Protein AF-A0AAD5UM72-F1 (afdb_monomer_lite)

Foldseek 3Di:
DDPCPVVPPPPVVPDDDDPCVVVVVVVVVVVVVVVVVQLLLLLVVLVVLLVVLVVVLVVLVVLLVVLVVCLVVLVVLLVVLVVVLVVLVVVQDDPDPDDDDPDDPVVVVVVVVVVPPPDDDDDDDDDDDDDDDDDDDDDDDDDDDDDDDDDDDDDDDDPDDPDDPGDVVSVVVSVVSVVSSVVSVVSNVVSVVSSVVSVVLSPDCCDVSSSNSVQAQPKAWDDDPPWIWIDRPQAFIDTHPWTQFGWDDDDPVQQKTKGFQTCDDDVDHHHIEIEHEDEGSDWHFPDWDCPDVRYIYTYTYHSNRRDDDPVSVVVVVVD

Structure (mmCIF, N/CA/C/O backbone):
data_AF-A0AAD5UM72-F1
#
_entry.id   AF-A0AAD5UM72-F1
#
loop_
_atom_site.group_PDB
_atom_site.id
_atom_site.type_symbol
_atom_site.label_atom_id
_atom_site.label_alt_id
_atom_site.label_comp_id
_atom_site.label_asym_id
_atom_site.label_entity_id
_atom_site.label_seq_id
_atom_site.pdbx_PDB_ins_code
_atom_site.Cartn_x
_atom_site.Cartn_y
_atom_site.Cartn_z
_atom_site.occupancy
_atom_site.B_iso_or_equiv
_atom_site.auth_seq_id
_atom_site.auth_comp_id
_atom_site.auth_asym_id
_atom_site.auth_atom_id
_atom_site.pdbx_PDB_model_num
ATOM 1 N N . MET A 1 1 ? 32.390 3.538 -28.827 1.00 48.66 1 MET A N 1
ATOM 2 C CA . MET A 1 1 ? 31.982 3.568 -30.245 1.00 48.66 1 MET A CA 1
ATOM 3 C C . MET A 1 1 ? 31.216 4.864 -30.414 1.00 48.66 1 MET A C 1
ATOM 5 O O . MET A 1 1 ? 30.220 5.029 -29.727 1.00 48.66 1 MET A O 1
ATOM 9 N N . GLU A 1 2 ? 31.756 5.816 -31.169 1.00 57.66 2 GLU A N 1
ATOM 10 C CA . GLU A 1 2 ? 31.088 7.092 -31.470 1.00 57.66 2 GLU A CA 1
ATOM 11 C C . GLU A 1 2 ? 29.976 6.852 -32.501 1.00 57.66 2 GLU A C 1
ATOM 13 O O . GLU A 1 2 ? 30.203 6.177 -33.505 1.00 57.66 2 GLU A O 1
ATOM 18 N N . ASN A 1 3 ? 28.770 7.362 -32.234 1.00 67.12 3 ASN A N 1
ATOM 19 C CA . ASN A 1 3 ? 27.621 7.281 -33.139 1.00 67.12 3 ASN A CA 1
ATOM 20 C C . ASN A 1 3 ? 27.752 8.356 -34.225 1.00 67.12 3 ASN A C 1
ATOM 22 O O . ASN A 1 3 ? 27.175 9.431 -34.094 1.00 67.12 3 ASN A O 1
ATOM 26 N N . CYS A 1 4 ? 28.471 8.082 -35.311 1.00 70.25 4 CYS A N 1
ATOM 27 C CA . CYS A 1 4 ? 28.698 9.065 -36.379 1.00 70.25 4 CYS A CA 1
ATOM 28 C C . CYS A 1 4 ? 27.529 9.209 -37.384 1.00 70.25 4 CYS A C 1
ATOM 30 O O . CYS A 1 4 ? 27.721 9.491 -38.563 1.00 70.25 4 CYS A O 1
ATOM 32 N N . CYS A 1 5 ? 26.289 9.076 -36.895 1.00 73.44 5 CYS A N 1
ATOM 33 C CA . CYS A 1 5 ? 25.060 9.309 -37.665 1.00 73.44 5 CYS A CA 1
ATOM 34 C C . CYS A 1 5 ? 24.520 10.746 -37.572 1.00 73.44 5 CYS A C 1
ATOM 36 O O . CYS A 1 5 ? 23.503 11.045 -38.193 1.00 73.44 5 CYS A O 1
ATOM 38 N N . ASP A 1 6 ? 25.172 11.636 -36.817 1.00 76.69 6 ASP A N 1
ATOM 39 C CA . ASP A 1 6 ? 24.830 13.065 -36.766 1.00 76.69 6 ASP A CA 1
ATOM 40 C C . ASP A 1 6 ? 25.579 13.905 -37.828 1.00 76.69 6 ASP A C 1
ATOM 42 O O . ASP A 1 6 ? 25.274 15.081 -38.017 1.00 76.69 6 ASP A O 1
ATOM 46 N N . GLY A 1 7 ? 26.532 13.293 -38.549 1.00 67.44 7 GLY A N 1
ATOM 47 C CA . GLY A 1 7 ? 27.292 13.901 -39.644 1.00 67.44 7 GLY A CA 1
ATOM 48 C C . GLY A 1 7 ? 28.336 14.946 -39.224 1.00 67.44 7 GLY A C 1
ATOM 49 O O . GLY A 1 7 ? 28.932 15.575 -40.102 1.00 67.44 7 GLY A O 1
ATOM 50 N N . SER A 1 8 ? 28.580 15.133 -37.923 1.00 67.62 8 SER A N 1
ATOM 51 C CA . SER A 1 8 ? 29.466 16.183 -37.396 1.00 67.62 8 SER A CA 1
ATOM 52 C C . SER A 1 8 ? 30.958 15.923 -37.677 1.00 67.62 8 SER A C 1
ATOM 54 O O . SER A 1 8 ? 31.728 16.870 -37.852 1.00 67.62 8 SER A O 1
ATOM 56 N N . ASP A 1 9 ? 31.364 14.655 -37.808 1.00 63.78 9 ASP A N 1
ATOM 57 C CA . ASP A 1 9 ? 32.781 14.247 -37.881 1.00 63.78 9 ASP A CA 1
ATOM 58 C C . ASP A 1 9 ? 33.325 14.049 -39.312 1.00 63.78 9 ASP A C 1
ATOM 60 O O . ASP A 1 9 ? 34.536 13.929 -39.534 1.00 63.78 9 ASP A O 1
ATOM 64 N N . GLU A 1 10 ? 32.446 14.075 -40.317 1.00 66.31 10 GLU A N 1
ATOM 65 C CA . GLU A 1 10 ? 32.778 13.761 -41.715 1.00 66.31 10 GLU A CA 1
ATOM 66 C C . GLU A 1 10 ? 33.496 14.913 -42.442 1.00 66.31 10 GLU A C 1
ATOM 68 O O . GLU A 1 10 ? 34.238 14.703 -43.408 1.00 66.31 10 GLU A O 1
ATOM 73 N N . TYR A 1 11 ? 33.325 16.153 -41.966 1.00 62.34 11 TYR A N 1
ATOM 74 C CA . TYR A 1 11 ? 33.832 17.347 -42.655 1.00 62.34 11 TYR A CA 1
ATOM 75 C C . TYR A 1 11 ? 35.363 17.454 -42.639 1.00 62.34 11 TYR A C 1
ATOM 77 O O . TYR A 1 11 ? 35.961 18.032 -43.549 1.00 62.34 11 TYR A O 1
ATOM 85 N N . LEU A 1 12 ? 36.009 16.884 -41.618 1.00 64.94 12 LEU A N 1
ATOM 86 C CA . LEU A 1 12 ? 37.457 16.980 -41.429 1.00 64.94 12 LEU A CA 1
ATOM 87 C C . LEU A 1 12 ? 38.217 15.741 -41.933 1.00 64.94 12 LEU A C 1
ATOM 89 O O . LEU A 1 12 ? 39.446 15.770 -41.967 1.00 64.94 12 LEU A O 1
ATOM 93 N N . LYS A 1 13 ? 37.519 14.672 -42.358 1.00 62.19 13 LYS A N 1
ATOM 94 C CA . LYS A 1 13 ? 38.108 13.379 -42.784 1.00 62.19 13 LYS A CA 1
ATOM 95 C C . LYS A 1 13 ? 39.124 12.798 -41.783 1.00 62.19 13 LYS A C 1
ATOM 97 O O . LYS A 1 13 ? 40.030 12.061 -42.176 1.00 62.19 13 LYS A O 1
ATOM 102 N N . LEU A 1 14 ? 39.003 13.157 -40.504 1.00 62.41 14 LEU A N 1
ATOM 103 C CA . LEU A 1 14 ? 39.948 12.772 -39.452 1.00 62.41 14 LEU A CA 1
ATOM 104 C C . LEU A 1 14 ? 39.697 11.344 -38.943 1.00 62.41 14 LEU A C 1
ATOM 106 O O . LEU A 1 14 ? 40.633 10.700 -38.471 1.00 62.41 14 LEU A O 1
ATOM 110 N N . THR A 1 15 ? 38.479 10.824 -39.121 1.00 65.50 15 THR A N 1
ATOM 111 C CA . THR A 1 15 ? 38.049 9.500 -38.654 1.00 65.50 15 THR A CA 1
ATOM 112 C C . THR A 1 15 ? 37.319 8.757 -39.777 1.00 65.50 15 THR A C 1
ATOM 114 O O . THR A 1 15 ? 36.629 9.369 -40.587 1.00 65.50 15 THR A O 1
ATOM 117 N N . LYS A 1 16 ? 37.486 7.428 -39.866 1.00 70.69 16 LYS A N 1
ATOM 118 C CA . LYS A 1 16 ? 36.672 6.576 -40.751 1.00 70.69 16 LYS A CA 1
ATOM 119 C C . LYS A 1 16 ? 35.412 6.154 -39.997 1.00 70.69 16 LYS A C 1
ATOM 121 O O . LYS A 1 16 ? 35.512 5.278 -39.139 1.00 70.69 16 LYS A O 1
ATOM 126 N N . CYS A 1 17 ? 34.265 6.743 -40.320 1.00 71.62 17 CYS A N 1
ATOM 127 C CA . CYS A 1 17 ? 32.992 6.288 -39.775 1.00 71.62 17 CYS A CA 1
ATOM 128 C C . CYS A 1 17 ? 32.458 5.070 -40.552 1.00 71.62 17 CYS A C 1
ATOM 130 O O . CYS A 1 17 ? 32.383 5.117 -41.784 1.00 71.62 17 CYS A O 1
ATOM 132 N N . PRO A 1 18 ? 32.093 3.965 -39.880 1.00 76.38 18 PRO A N 1
ATOM 133 C CA . PRO A 1 18 ? 31.321 2.898 -40.506 1.00 76.38 18 PRO A CA 1
ATOM 134 C C . PRO A 1 18 ? 29.853 3.321 -40.704 1.00 76.38 18 PRO A C 1
ATOM 136 O O . PRO A 1 18 ? 29.179 3.705 -39.749 1.00 76.38 18 PRO A O 1
ATOM 139 N N . ASP A 1 19 ? 29.340 3.189 -41.931 1.00 79.44 19 ASP A N 1
ATOM 140 C CA . ASP A 1 19 ? 27.931 3.447 -42.264 1.00 79.44 19 ASP A CA 1
ATOM 141 C C . ASP A 1 19 ? 27.024 2.356 -41.672 1.00 79.44 19 ASP A C 1
ATOM 143 O O . ASP A 1 19 ? 26.813 1.297 -42.259 1.00 79.44 19 ASP A O 1
ATOM 147 N N . THR A 1 20 ? 26.540 2.607 -40.456 1.00 83.94 20 THR A N 1
ATOM 148 C CA . THR A 1 20 ? 25.637 1.726 -39.690 1.00 83.94 20 THR A CA 1
ATOM 149 C C . THR A 1 20 ? 24.291 2.398 -39.403 1.00 83.94 20 THR A C 1
ATOM 151 O O . THR A 1 20 ? 23.453 1.862 -38.677 1.00 83.94 20 THR A O 1
ATOM 154 N N . CYS A 1 21 ? 24.041 3.572 -39.992 1.00 86.00 21 CYS A N 1
ATOM 155 C CA . CYS A 1 21 ? 22.902 4.417 -39.636 1.00 86.00 21 CYS A CA 1
ATOM 156 C C . CYS A 1 21 ? 21.553 3.794 -39.998 1.00 86.00 21 CYS A C 1
ATOM 158 O O . CYS A 1 21 ? 20.587 3.959 -39.254 1.00 86.00 21 CYS A O 1
ATOM 160 N N . GLY A 1 22 ? 21.485 3.031 -41.094 1.00 86.94 22 GLY A N 1
ATOM 161 C CA . GLY A 1 22 ? 20.280 2.283 -41.458 1.00 86.94 22 GLY A CA 1
ATOM 162 C C . GLY A 1 22 ? 19.899 1.227 -40.413 1.00 86.94 22 GLY A C 1
ATOM 163 O O . GLY A 1 22 ? 18.736 1.143 -40.025 1.00 86.94 22 GLY A O 1
ATOM 164 N N . GLU A 1 23 ? 20.875 0.463 -39.917 1.00 89.12 23 GLU A N 1
ATOM 165 C CA . GLU A 1 23 ? 20.663 -0.583 -38.906 1.00 89.12 23 GLU A CA 1
ATOM 166 C C . GLU A 1 23 ? 20.310 0.019 -37.540 1.00 89.12 23 GLU A C 1
ATOM 168 O O . GLU A 1 23 ? 19.343 -0.404 -36.907 1.00 89.12 23 GLU A O 1
ATOM 173 N N . LEU A 1 24 ? 21.034 1.063 -37.117 1.00 88.31 24 LEU A N 1
ATOM 174 C CA . LEU A 1 24 ? 20.746 1.790 -35.876 1.00 88.31 24 LEU A CA 1
ATOM 175 C C . LEU A 1 24 ? 19.347 2.415 -35.895 1.00 88.31 24 LEU A C 1
ATOM 177 O O . LEU A 1 24 ? 18.627 2.351 -34.898 1.00 88.31 24 LEU A O 1
ATOM 181 N N . HIS A 1 25 ? 18.929 2.979 -37.031 1.00 90.25 25 HIS A N 1
ATOM 182 C CA . HIS A 1 25 ? 17.584 3.525 -37.179 1.00 90.25 25 HIS A CA 1
ATOM 183 C C . HIS A 1 25 ? 16.509 2.433 -37.101 1.00 90.25 25 HIS A C 1
ATOM 185 O O . HIS A 1 25 ? 15.504 2.617 -36.417 1.00 90.25 25 HIS A O 1
ATOM 191 N N . GLN A 1 26 ? 16.722 1.281 -37.744 1.00 94.19 26 GLN A N 1
ATOM 192 C CA . GLN A 1 26 ? 15.792 0.151 -37.649 1.00 94.19 26 GLN A CA 1
ATOM 193 C C . GLN A 1 26 ? 15.659 -0.362 -36.211 1.00 94.19 26 GLN A C 1
ATOM 195 O O . GLN A 1 26 ? 14.538 -0.571 -35.750 1.00 94.19 26 GLN A O 1
ATOM 200 N N . ALA A 1 27 ? 16.772 -0.503 -35.485 1.00 93.12 27 ALA A N 1
ATOM 201 C CA . ALA A 1 27 ? 16.759 -0.893 -34.076 1.00 93.12 27 ALA A CA 1
ATOM 202 C C . ALA A 1 27 ? 16.024 0.137 -33.201 1.00 93.12 27 ALA A C 1
ATOM 204 O O . ALA A 1 27 ? 15.212 -0.238 -32.357 1.00 93.12 27 ALA A O 1
ATOM 205 N N . TYR A 1 28 ? 16.242 1.435 -33.444 1.00 92.19 28 TYR A N 1
ATOM 206 C CA . TYR A 1 28 ? 15.512 2.506 -32.764 1.00 92.19 28 TYR A CA 1
ATOM 207 C C . TYR A 1 28 ? 14.000 2.412 -33.006 1.00 92.19 28 TYR A C 1
ATOM 209 O O . TYR A 1 28 ? 13.231 2.454 -32.050 1.00 92.19 28 TYR A O 1
ATOM 217 N N . LEU A 1 29 ? 13.561 2.231 -34.258 1.00 95.81 29 LEU A N 1
ATOM 218 C CA . LEU A 1 29 ? 12.138 2.088 -34.586 1.00 95.81 29 LEU A CA 1
ATOM 219 C C . LEU A 1 29 ? 11.504 0.862 -33.916 1.00 95.81 29 LEU A C 1
ATOM 221 O O . LEU A 1 29 ? 10.380 0.952 -33.427 1.00 95.81 29 LEU A O 1
ATOM 225 N N . GLN A 1 30 ? 12.214 -0.269 -33.881 1.00 95.75 30 GLN A N 1
ATOM 226 C CA . GLN A 1 30 ? 11.743 -1.482 -33.207 1.00 95.75 30 GLN A CA 1
ATOM 227 C C . GLN A 1 30 ? 11.581 -1.265 -31.700 1.00 95.75 30 GLN A C 1
ATOM 229 O O . GLN A 1 30 ? 10.558 -1.651 -31.137 1.00 95.75 30 GLN A O 1
ATOM 234 N N . GLU A 1 31 ? 12.546 -0.607 -31.057 1.00 94.25 31 GLU A N 1
ATOM 235 C CA . GLU A 1 31 ? 12.454 -0.301 -29.629 1.00 94.25 31 GLU A CA 1
ATOM 236 C C . GLU A 1 31 ? 11.332 0.705 -29.336 1.00 94.25 31 GLU A C 1
ATOM 238 O O . GLU A 1 31 ? 10.562 0.500 -28.402 1.00 94.25 31 GLU A O 1
ATOM 243 N N . GLN A 1 32 ? 11.151 1.740 -30.165 1.00 94.94 32 GLN A N 1
ATOM 244 C CA . GLN A 1 32 ? 10.025 2.673 -30.021 1.00 94.94 32 GLN A CA 1
ATOM 245 C C . GLN A 1 32 ? 8.670 1.963 -30.151 1.00 94.94 32 GLN A C 1
ATOM 247 O O . GLN A 1 32 ? 7.773 2.200 -29.344 1.00 94.94 32 GLN A O 1
ATOM 252 N N . ALA A 1 33 ? 8.526 1.059 -31.126 1.00 95.69 33 ALA A N 1
ATOM 253 C CA . ALA A 1 33 ? 7.302 0.279 -31.298 1.00 95.69 33 ALA A CA 1
ATOM 254 C C . ALA A 1 33 ? 7.016 -0.612 -30.078 1.00 95.69 33 ALA A C 1
ATOM 256 O O . ALA A 1 33 ? 5.880 -0.674 -29.610 1.00 95.69 33 ALA A O 1
ATOM 257 N N . ARG A 1 34 ? 8.053 -1.250 -29.524 1.00 94.94 34 ARG A N 1
ATOM 258 C CA . ARG A 1 34 ? 7.952 -2.076 -28.317 1.00 94.94 34 ARG A CA 1
ATOM 259 C C . ARG A 1 34 ? 7.544 -1.260 -27.088 1.00 94.94 34 ARG A C 1
ATOM 261 O O . ARG A 1 34 ? 6.689 -1.698 -26.322 1.00 94.94 34 ARG A O 1
ATOM 268 N N . LEU A 1 35 ? 8.150 -0.091 -26.882 1.00 94.38 35 LEU A N 1
ATOM 269 C CA . LEU A 1 35 ? 7.815 0.789 -25.759 1.00 94.38 35 LEU A CA 1
ATOM 270 C C . LEU A 1 35 ? 6.372 1.298 -25.858 1.00 94.38 35 LEU A C 1
ATOM 272 O O . LEU A 1 35 ? 5.665 1.320 -24.852 1.00 94.38 35 LEU A O 1
ATOM 276 N N . GLU A 1 36 ? 5.910 1.637 -27.063 1.00 94.56 36 GLU A N 1
ATOM 277 C CA . GLU A 1 36 ? 4.520 2.040 -27.289 1.00 94.56 36 GLU A CA 1
ATOM 278 C C . GLU A 1 36 ? 3.537 0.889 -27.031 1.00 94.56 36 GLU A C 1
ATOM 280 O O . GLU A 1 36 ? 2.476 1.100 -26.446 1.00 94.56 36 GLU A O 1
ATOM 285 N N . GLU A 1 37 ? 3.888 -0.347 -27.393 1.00 95.06 37 GLU A N 1
ATOM 286 C CA . GLU A 1 37 ? 3.076 -1.525 -27.072 1.00 95.06 37 GLU A CA 1
ATOM 287 C C . GLU A 1 37 ? 2.966 -1.748 -25.554 1.00 95.06 37 GLU A C 1
ATOM 289 O O . GLU A 1 37 ? 1.864 -1.934 -25.030 1.00 95.06 37 GLU A O 1
ATOM 294 N N . ILE A 1 38 ? 4.085 -1.648 -24.824 1.00 96.19 38 ILE A N 1
ATOM 295 C CA . ILE A 1 38 ? 4.098 -1.716 -23.353 1.00 96.19 38 ILE A CA 1
ATOM 296 C C . ILE A 1 38 ? 3.224 -0.610 -22.760 1.00 96.19 38 ILE A C 1
ATOM 298 O O . ILE A 1 38 ? 2.437 -0.878 -21.849 1.00 96.19 38 ILE A O 1
ATOM 302 N N . ARG A 1 39 ? 3.319 0.616 -23.289 1.00 96.19 39 ARG A N 1
ATOM 303 C CA . ARG A 1 39 ? 2.503 1.751 -22.852 1.00 96.19 39 ARG A CA 1
ATOM 304 C C . ARG A 1 39 ? 1.015 1.489 -23.068 1.00 96.19 39 ARG A C 1
ATOM 306 O O . ARG A 1 39 ? 0.248 1.699 -22.133 1.00 96.19 39 ARG A O 1
ATOM 313 N N . LYS A 1 40 ? 0.606 0.995 -24.242 1.00 95.75 40 LYS A N 1
ATOM 314 C CA . LYS A 1 40 ? -0.795 0.656 -24.556 1.00 95.75 40 LYS A CA 1
ATOM 315 C C . LYS A 1 40 ? -1.364 -0.384 -23.599 1.00 95.75 40 LYS A C 1
ATOM 317 O O . LYS A 1 40 ? -2.387 -0.154 -22.956 1.00 95.75 40 LYS A O 1
ATOM 322 N N . LEU A 1 41 ? -0.673 -1.513 -23.457 1.00 96.25 41 LEU A N 1
ATOM 323 C CA . LEU A 1 41 ? -1.097 -2.599 -22.570 1.00 96.25 41 LEU A CA 1
ATOM 324 C C . LEU A 1 41 ? -1.096 -2.160 -21.097 1.00 96.25 41 LEU A C 1
ATOM 326 O O . LEU A 1 41 ? -2.000 -2.497 -20.330 1.00 96.25 41 LEU A O 1
ATOM 330 N N . GLY A 1 42 ? -0.101 -1.368 -20.700 1.00 97.19 42 GLY A N 1
ATOM 331 C CA . GLY A 1 42 ? -0.026 -0.767 -19.375 1.00 97.19 42 GLY A CA 1
ATOM 332 C C . GLY A 1 42 ? -1.159 0.228 -19.116 1.00 97.19 42 GLY A C 1
ATOM 333 O O . GLY A 1 42 ? -1.761 0.191 -18.048 1.00 97.19 42 GLY A O 1
ATOM 334 N N . ALA A 1 43 ? -1.530 1.058 -20.094 1.00 96.56 43 ALA A N 1
ATOM 335 C CA . ALA A 1 43 ? -2.649 1.995 -19.994 1.00 96.56 43 ALA A CA 1
ATOM 336 C C . ALA A 1 43 ? -3.992 1.271 -19.807 1.00 96.56 43 ALA A C 1
ATOM 338 O O . ALA A 1 43 ? -4.806 1.690 -18.982 1.00 96.56 43 ALA A O 1
ATOM 339 N N . GLN A 1 44 ? -4.202 0.142 -20.492 1.00 95.81 44 GLN A N 1
ATOM 340 C CA . GLN A 1 44 ? -5.385 -0.702 -20.287 1.00 95.81 44 GLN A CA 1
ATOM 341 C C . GLN A 1 44 ? -5.481 -1.202 -18.839 1.00 95.81 44 GLN A C 1
ATOM 343 O O . GLN A 1 44 ? -6.513 -1.027 -18.187 1.00 95.81 44 GLN A O 1
ATOM 348 N N . LYS A 1 45 ? -4.383 -1.737 -18.293 1.00 96.81 45 LYS A N 1
ATOM 349 C CA . LYS A 1 45 ? -4.325 -2.171 -16.888 1.00 96.81 45 LYS A CA 1
ATOM 350 C C . LYS A 1 45 ? -4.411 -1.001 -15.903 1.00 96.81 45 LYS A C 1
ATOM 352 O O . LYS A 1 45 ? -5.018 -1.134 -14.845 1.00 96.81 45 LYS A O 1
ATOM 357 N N . LYS A 1 46 ? -3.881 0.176 -16.244 1.00 96.75 46 LYS A N 1
ATOM 358 C CA . LYS A 1 46 ? -4.040 1.395 -15.437 1.00 96.75 46 LYS A CA 1
ATOM 359 C C . LYS A 1 46 ? -5.504 1.794 -15.298 1.00 96.75 46 LYS A C 1
ATOM 361 O O . LYS A 1 46 ? -5.942 2.136 -14.204 1.00 96.75 46 LYS A O 1
ATOM 366 N N . MET A 1 47 ? -6.276 1.724 -16.382 1.00 95.94 47 MET A N 1
ATOM 367 C CA . MET A 1 47 ? -7.715 1.992 -16.332 1.00 95.94 47 MET A CA 1
ATOM 368 C C . MET A 1 47 ? -8.455 1.008 -15.419 1.00 95.94 47 MET A C 1
ATOM 370 O O . MET A 1 47 ? -9.397 1.409 -14.736 1.00 95.94 47 MET A O 1
ATOM 374 N N . GLU A 1 48 ? -8.028 -0.256 -15.381 1.00 95.88 48 GLU A N 1
ATOM 375 C CA . GLU A 1 48 ? -8.549 -1.247 -14.436 1.00 95.88 48 GLU A CA 1
ATOM 376 C C . GLU A 1 48 ? -8.219 -0.869 -12.983 1.00 95.88 48 GLU A C 1
ATOM 378 O O . GLU A 1 48 ? -9.113 -0.854 -12.138 1.00 95.88 48 GLU A O 1
ATOM 383 N N . LEU A 1 49 ? -6.972 -0.473 -12.697 1.00 96.75 49 LEU A N 1
ATOM 384 C CA . LEU A 1 49 ? -6.567 0.010 -11.370 1.00 96.75 49 LEU A CA 1
ATOM 385 C C . LEU A 1 49 ? -7.408 1.213 -10.920 1.00 96.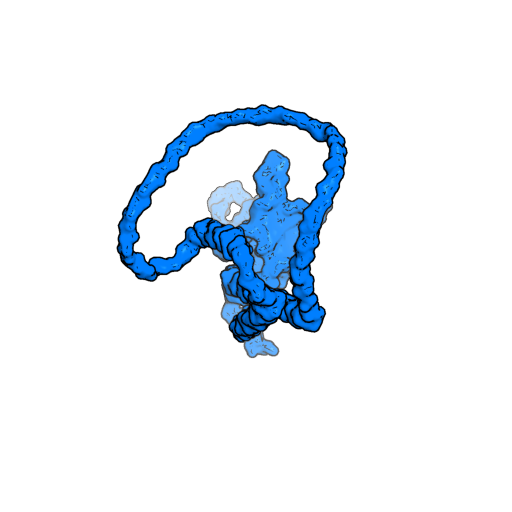75 49 LEU A C 1
ATOM 387 O O . LEU A 1 49 ? -7.919 1.219 -9.802 1.00 96.75 49 LEU A O 1
ATOM 391 N N . ILE A 1 50 ? -7.624 2.192 -11.805 1.00 97.06 50 ILE A N 1
ATOM 392 C CA . ILE A 1 50 ? -8.468 3.366 -11.530 1.00 97.06 50 ILE A CA 1
ATOM 393 C C . ILE A 1 50 ? -9.922 2.951 -11.255 1.00 97.06 50 ILE A C 1
ATOM 395 O O . ILE A 1 50 ? -10.566 3.492 -10.354 1.00 97.06 50 ILE A O 1
ATOM 399 N N . ALA A 1 51 ? -10.469 2.000 -12.017 1.00 97.00 51 ALA A N 1
ATOM 400 C CA . ALA A 1 51 ? -11.824 1.501 -11.791 1.00 97.00 51 ALA A CA 1
ATOM 401 C C . ALA A 1 51 ? -11.947 0.816 -10.418 1.00 97.00 51 ALA A C 1
ATOM 403 O O . ALA A 1 51 ? -12.837 1.159 -9.637 1.00 97.00 51 ALA A O 1
ATOM 404 N N . ASN A 1 52 ? -10.999 -0.063 -10.087 1.00 96.50 52 ASN A N 1
ATOM 405 C CA . ASN A 1 52 ? -10.947 -0.754 -8.800 1.00 96.50 52 ASN A CA 1
ATOM 406 C C . ASN A 1 52 ? -10.790 0.231 -7.630 1.00 96.50 52 ASN A C 1
ATOM 408 O O . ASN A 1 52 ? -11.453 0.084 -6.601 1.00 96.50 52 ASN A O 1
ATOM 412 N N . ALA A 1 53 ? -9.967 1.271 -7.793 1.00 96.81 53 ALA A N 1
ATOM 413 C CA . ALA A 1 53 ? -9.809 2.329 -6.802 1.00 96.81 53 ALA A CA 1
ATOM 414 C C . ALA A 1 53 ? -11.124 3.090 -6.561 1.00 96.81 53 ALA A C 1
ATOM 416 O O . ALA A 1 53 ? -11.543 3.264 -5.414 1.00 96.81 53 ALA A O 1
ATOM 417 N N . LYS A 1 54 ? -11.838 3.473 -7.628 1.00 96.94 54 LYS A N 1
ATOM 418 C CA . LYS A 1 54 ? -13.147 4.146 -7.529 1.00 96.94 54 LYS A CA 1
ATOM 419 C C . LYS A 1 54 ? -14.180 3.297 -6.791 1.00 96.94 54 LYS A C 1
ATOM 421 O O . LYS A 1 54 ? -14.899 3.816 -5.930 1.00 96.94 54 LYS A O 1
ATOM 426 N N . ASP A 1 55 ? -14.242 2.004 -7.095 1.00 97.06 55 ASP A N 1
ATOM 427 C CA . ASP A 1 55 ? -15.140 1.076 -6.409 1.00 97.06 55 ASP A CA 1
ATOM 428 C C . ASP A 1 55 ? -14.769 0.919 -4.932 1.00 97.06 55 ASP A C 1
ATOM 430 O O . ASP A 1 55 ? -15.652 0.972 -4.066 1.00 97.06 55 ASP A O 1
ATOM 434 N N . LYS A 1 56 ? -13.470 0.841 -4.617 1.00 96.44 56 LYS A N 1
ATOM 435 C CA . LYS A 1 56 ? -12.992 0.770 -3.234 1.00 96.44 56 LYS A CA 1
ATOM 436 C C . LYS A 1 56 ? -13.340 2.025 -2.435 1.00 96.44 56 LYS A C 1
ATOM 438 O O . LYS A 1 56 ? -13.874 1.926 -1.331 1.00 96.44 56 LYS A O 1
ATOM 443 N N . ILE A 1 57 ? -13.139 3.212 -3.003 1.00 96.62 57 ILE A N 1
ATOM 444 C CA . ILE A 1 57 ? -13.517 4.486 -2.370 1.00 96.62 57 ILE A CA 1
ATOM 445 C C . ILE A 1 57 ? -15.022 4.541 -2.114 1.00 96.62 57 ILE A C 1
ATOM 447 O O . ILE A 1 57 ? -15.469 5.004 -1.061 1.00 96.62 57 ILE A O 1
ATOM 451 N N . LYS A 1 58 ? -15.831 4.070 -3.065 1.00 97.56 58 LYS A N 1
ATOM 452 C CA . LYS A 1 58 ? -17.287 4.009 -2.909 1.00 97.56 58 LYS A CA 1
ATOM 453 C C . LYS A 1 58 ? -17.691 3.070 -1.771 1.00 97.56 58 LYS A C 1
ATOM 455 O O . LYS A 1 58 ? -18.587 3.422 -0.999 1.00 97.56 58 LYS A O 1
ATOM 460 N N . GLU A 1 59 ? -17.040 1.915 -1.650 1.00 97.31 59 GLU A N 1
ATOM 461 C CA . GLU A 1 59 ? -17.228 0.975 -0.541 1.00 97.31 59 GLU A CA 1
ATOM 462 C C . GLU A 1 59 ? -16.878 1.626 0.805 1.00 97.31 59 GLU A C 1
ATOM 464 O O . GLU A 1 59 ? -17.739 1.690 1.686 1.00 97.31 59 GLU A O 1
ATOM 469 N N . LEU A 1 60 ? -15.676 2.197 0.929 1.00 97.44 60 LEU A N 1
ATOM 470 C CA . LEU A 1 60 ? -15.202 2.872 2.142 1.00 97.44 60 LEU A CA 1
ATOM 471 C C . LEU A 1 60 ? -16.135 4.014 2.559 1.00 97.44 60 LEU A C 1
ATOM 473 O O . LEU A 1 60 ? -16.536 4.112 3.717 1.00 97.44 60 LEU A O 1
ATOM 477 N N . ARG A 1 61 ? -16.573 4.851 1.611 1.00 97.50 61 ARG A N 1
ATOM 478 C CA . ARG A 1 61 ? -17.538 5.931 1.882 1.00 97.50 61 ARG A CA 1
ATOM 479 C C . ARG A 1 61 ? -18.892 5.394 2.344 1.00 97.50 61 ARG A C 1
ATOM 481 O O . ARG A 1 61 ? -19.532 6.013 3.200 1.00 97.50 61 ARG A O 1
ATOM 488 N N . ARG A 1 62 ? -19.352 4.263 1.793 1.00 98.12 62 ARG A N 1
ATOM 489 C CA . ARG A 1 62 ? -20.596 3.613 2.230 1.00 98.12 62 ARG A CA 1
ATOM 490 C C . ARG A 1 62 ? -20.460 3.112 3.661 1.00 98.12 62 ARG A C 1
ATOM 492 O O . ARG A 1 62 ? -21.346 3.393 4.466 1.00 98.12 62 ARG A O 1
ATOM 499 N N . GLU A 1 63 ? -19.364 2.426 3.967 1.00 97.44 63 GLU A N 1
ATOM 500 C CA . GLU A 1 63 ? -19.076 1.913 5.304 1.00 97.44 63 GLU A CA 1
ATOM 501 C C . GLU A 1 63 ? -18.966 3.053 6.324 1.00 97.44 63 GLU A C 1
ATOM 503 O O . GLU A 1 63 ? -19.658 3.043 7.343 1.00 97.44 63 GLU A O 1
ATOM 508 N N . LEU A 1 64 ? -18.208 4.105 6.002 1.00 97.81 64 LEU A N 1
ATOM 509 C CA . LEU A 1 64 ? -18.075 5.297 6.836 1.00 97.81 64 LEU A CA 1
ATOM 510 C C . LEU A 1 64 ? -19.440 5.907 7.165 1.00 97.81 64 LEU A C 1
ATOM 512 O O . LEU A 1 64 ? -19.715 6.243 8.317 1.00 97.81 64 LEU A O 1
ATOM 516 N N . LYS A 1 65 ? -20.316 6.032 6.161 1.00 97.94 65 LYS A N 1
ATOM 517 C CA . LYS A 1 65 ? -21.674 6.552 6.344 1.00 97.94 65 LYS A CA 1
ATOM 518 C C . LYS A 1 65 ? -22.499 5.655 7.267 1.00 97.94 65 LYS A C 1
ATOM 520 O O . LYS A 1 65 ? -23.191 6.175 8.141 1.00 97.94 65 LYS A O 1
ATOM 525 N N . THR A 1 66 ? -22.447 4.335 7.084 1.00 97.44 66 THR A N 1
ATOM 526 C CA . THR A 1 66 ? -23.207 3.397 7.923 1.00 97.44 66 THR A CA 1
ATOM 527 C C . THR A 1 66 ? -22.715 3.391 9.365 1.00 97.44 66 THR A C 1
ATOM 529 O O . THR A 1 66 ? -23.537 3.486 10.274 1.00 97.44 66 THR A O 1
ATOM 532 N N . THR A 1 67 ? -21.401 3.374 9.588 1.00 96.81 67 THR A N 1
ATOM 533 C CA . THR A 1 67 ? -20.808 3.361 10.931 1.00 96.81 67 THR A CA 1
ATOM 534 C C . THR A 1 67 ? -21.070 4.682 11.655 1.00 96.81 67 THR A C 1
ATOM 536 O O . THR A 1 67 ? -21.533 4.679 12.796 1.00 96.81 67 THR A O 1
ATOM 539 N N . LYS A 1 68 ? -20.919 5.827 10.967 1.00 96.88 68 LYS A N 1
ATOM 540 C CA . LYS A 1 68 ? -21.294 7.145 11.514 1.00 96.88 68 LYS A CA 1
ATOM 541 C C . LYS A 1 68 ? -22.779 7.236 11.873 1.00 96.88 68 LYS A C 1
ATOM 543 O O . LYS A 1 68 ? -23.118 7.902 12.844 1.00 96.88 68 LYS A O 1
ATOM 548 N N . ALA A 1 69 ? -23.668 6.576 11.128 1.00 96.81 69 ALA A N 1
ATOM 549 C CA . ALA A 1 69 ? -25.099 6.564 11.434 1.00 96.81 69 ALA A CA 1
ATOM 550 C C . ALA A 1 69 ? -25.454 5.680 12.646 1.00 96.81 69 ALA A C 1
ATOM 552 O O . ALA A 1 69 ? -26.427 5.966 13.343 1.00 96.81 69 ALA A O 1
ATOM 553 N N . GLN A 1 70 ? -24.681 4.620 12.909 1.00 95.75 70 GLN A N 1
ATOM 554 C CA . GLN A 1 70 ? -24.885 3.730 14.058 1.00 95.75 70 GLN A CA 1
ATOM 555 C C . GLN A 1 70 ? -24.330 4.313 15.365 1.00 95.75 70 GLN A C 1
ATOM 557 O O . GLN A 1 70 ? -24.919 4.094 16.423 1.00 95.75 70 GLN A O 1
ATOM 562 N N . LEU A 1 71 ? -23.254 5.103 15.302 1.00 95.25 71 LEU A N 1
ATOM 563 C CA . LEU A 1 71 ? -22.576 5.635 16.488 1.00 95.25 71 LEU A CA 1
ATOM 564 C C . LEU A 1 71 ? -23.508 6.405 17.457 1.00 95.25 71 LEU A C 1
ATOM 566 O O . LEU A 1 71 ? -23.513 6.072 18.641 1.00 95.25 71 LEU A O 1
ATOM 570 N N . PRO A 1 72 ? -24.376 7.346 17.018 1.00 96.12 72 PRO A N 1
ATOM 571 C CA . PRO A 1 72 ? -25.297 8.039 17.924 1.00 96.12 72 PRO A CA 1
ATOM 572 C C . PRO A 1 72 ? -26.284 7.110 18.634 1.00 96.12 72 PRO A C 1
ATOM 574 O O . PRO A 1 72 ? -26.723 7.404 19.745 1.00 96.12 72 PRO A O 1
ATOM 577 N N . ARG A 1 73 ? -26.659 5.995 17.996 1.00 95.94 73 ARG A N 1
ATOM 578 C CA . ARG A 1 73 ? -27.526 4.990 18.610 1.00 95.94 73 ARG A CA 1
ATOM 579 C C . ARG A 1 73 ? -26.785 4.270 19.737 1.00 95.94 73 ARG A C 1
ATOM 581 O O . ARG A 1 73 ? -27.330 4.195 20.833 1.00 95.94 73 ARG A O 1
ATOM 588 N N . PHE A 1 74 ? -25.556 3.812 19.499 1.00 94.81 74 PHE A N 1
ATOM 589 C CA . PHE A 1 74 ? -24.748 3.164 20.538 1.00 94.81 74 PHE A CA 1
ATOM 590 C C . PHE A 1 74 ? -24.419 4.108 21.698 1.00 94.81 74 PHE A C 1
ATOM 592 O O . PHE A 1 74 ? -24.463 3.684 22.845 1.00 94.81 74 PHE A O 1
ATOM 599 N N . LEU A 1 75 ? -24.182 5.396 21.430 1.00 94.88 75 LEU A N 1
ATOM 600 C CA . LEU A 1 75 ? -23.981 6.396 22.485 1.00 94.88 75 LEU A CA 1
ATOM 601 C C . LEU A 1 75 ? -25.219 6.553 23.383 1.00 94.88 75 LEU A C 1
ATOM 603 O O . LEU A 1 75 ? -25.087 6.574 24.604 1.00 94.88 75 LEU A O 1
ATOM 607 N N . LYS A 1 76 ? -26.425 6.594 22.800 1.00 96.69 76 LYS A N 1
ATOM 608 C CA . LYS A 1 76 ? -27.682 6.633 23.571 1.00 96.69 76 LYS A CA 1
ATOM 609 C C . LYS A 1 76 ? -27.913 5.356 24.378 1.00 96.69 76 LYS A C 1
ATOM 611 O O . LYS A 1 76 ? -28.351 5.433 25.521 1.00 96.69 76 LYS A O 1
ATOM 616 N N . GLU A 1 77 ? -27.630 4.192 23.792 1.00 95.69 77 GLU A N 1
ATOM 617 C CA . GLU A 1 77 ? -27.704 2.901 24.492 1.00 95.69 77 GLU A CA 1
ATOM 618 C C . GLU A 1 77 ? -26.709 2.864 25.670 1.00 95.69 77 GLU A C 1
ATOM 620 O O . GLU A 1 77 ? -27.078 2.448 26.766 1.00 95.69 77 GLU A O 1
ATOM 625 N N . ALA A 1 78 ? -25.490 3.387 25.487 1.00 94.75 78 ALA A N 1
ATOM 626 C CA . ALA A 1 78 ? -24.467 3.455 26.531 1.00 94.75 78 ALA A CA 1
ATOM 627 C C . ALA A 1 78 ? -24.887 4.369 27.688 1.00 94.75 78 ALA A C 1
ATOM 629 O O . ALA A 1 78 ? -24.719 4.014 28.854 1.00 94.75 78 ALA A O 1
ATOM 630 N N . GLU A 1 79 ? -25.442 5.542 27.375 1.00 95.19 79 GLU A N 1
ATOM 631 C CA . GLU A 1 79 ? -25.956 6.485 28.370 1.00 95.19 79 GLU A CA 1
ATOM 632 C C . GLU A 1 79 ? -27.121 5.875 29.160 1.00 95.19 79 GLU A C 1
ATOM 634 O O . GLU A 1 79 ? -27.125 5.913 30.390 1.00 95.19 79 GLU A O 1
ATOM 639 N N . ALA A 1 80 ? -28.071 5.231 28.477 1.00 95.88 80 ALA A N 1
ATOM 640 C CA . ALA A 1 80 ? -29.192 4.556 29.125 1.00 95.88 80 ALA A CA 1
ATOM 641 C C . ALA A 1 80 ? -28.732 3.412 30.047 1.00 95.88 80 ALA A C 1
ATOM 643 O O . ALA A 1 80 ? -29.205 3.314 31.182 1.00 95.88 80 ALA A O 1
ATOM 644 N N . ALA A 1 81 ? -27.789 2.580 29.594 1.00 93.69 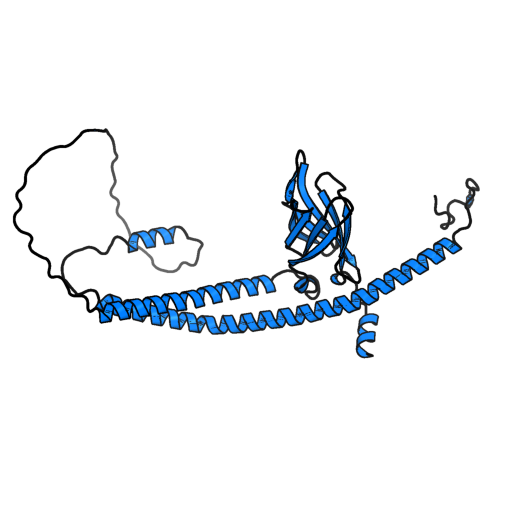81 ALA A N 1
ATOM 645 C CA . ALA A 1 81 ? -27.242 1.480 30.385 1.00 93.69 81 ALA A CA 1
ATOM 646 C C . ALA A 1 81 ? -26.454 1.984 31.608 1.00 93.69 81 ALA A C 1
ATOM 648 O O . ALA A 1 81 ? -26.612 1.446 32.704 1.00 93.69 81 ALA A O 1
ATOM 649 N N . LYS A 1 82 ? -25.676 3.069 31.468 1.00 94.19 82 LYS A N 1
ATOM 650 C CA . LYS A 1 82 ? -24.989 3.722 32.598 1.00 94.19 82 LYS A CA 1
ATOM 651 C C . LYS A 1 82 ? -25.973 4.288 33.617 1.00 94.19 82 LYS A C 1
ATOM 653 O O . LYS A 1 82 ? -25.831 4.017 34.805 1.00 94.19 82 LYS A O 1
ATOM 658 N N . ASN A 1 83 ? -27.008 4.991 33.161 1.00 95.06 83 ASN A N 1
ATOM 659 C CA . ASN A 1 83 ? -28.047 5.526 34.043 1.00 95.06 83 ASN A CA 1
ATOM 660 C C . ASN A 1 83 ? -28.781 4.403 34.800 1.00 95.06 83 ASN A C 1
ATOM 662 O O . ASN A 1 83 ? -29.056 4.532 35.994 1.00 95.06 83 ASN A O 1
ATOM 666 N N . LYS A 1 84 ? -29.056 3.273 34.132 1.00 94.69 84 LYS A N 1
ATOM 667 C CA . LYS A 1 84 ? -29.627 2.073 34.763 1.00 94.69 84 LYS A CA 1
ATOM 668 C C . LYS A 1 84 ? -28.683 1.494 35.821 1.00 94.69 84 LYS A C 1
ATOM 670 O O . LYS A 1 84 ? -29.125 1.193 36.927 1.00 94.69 84 LYS A O 1
ATOM 675 N N . LEU A 1 85 ? -27.392 1.384 35.508 1.00 93.44 85 LEU A N 1
ATOM 676 C CA . LEU A 1 85 ? -26.383 0.882 36.439 1.00 93.44 85 LEU A CA 1
ATOM 677 C C . LEU A 1 85 ? -26.273 1.757 37.693 1.00 93.44 85 LEU A C 1
ATOM 679 O O . LEU A 1 85 ? -26.241 1.241 38.808 1.00 93.44 85 LEU A O 1
ATOM 683 N N . GLU A 1 86 ? -26.243 3.079 37.525 1.00 92.62 86 GLU A N 1
ATOM 684 C CA . GLU A 1 86 ? -26.200 4.027 38.640 1.00 92.62 86 GLU A CA 1
ATOM 685 C C . GLU A 1 86 ? -27.445 3.926 39.530 1.00 92.62 86 GLU A C 1
ATOM 687 O O . GLU A 1 86 ? -27.328 3.969 40.756 1.00 92.62 86 GLU A O 1
ATOM 692 N N . ALA A 1 87 ? -28.630 3.740 38.940 1.00 92.19 87 ALA A N 1
ATOM 693 C CA . ALA A 1 87 ? -29.866 3.542 39.692 1.00 92.19 87 ALA A CA 1
ATOM 694 C C . ALA A 1 87 ? -29.839 2.251 40.534 1.00 92.19 87 ALA A C 1
ATOM 696 O O . ALA A 1 87 ? -30.257 2.269 41.693 1.00 92.19 87 ALA A O 1
ATOM 697 N N . LEU A 1 88 ? -29.305 1.152 39.987 1.00 90.38 88 LEU A N 1
ATOM 698 C CA . LEU A 1 88 ? -29.157 -0.114 40.715 1.00 90.38 88 LEU A CA 1
ATOM 699 C C . LEU A 1 88 ? -28.107 -0.019 41.829 1.00 90.38 88 LEU A C 1
ATOM 701 O O . LEU A 1 88 ? -28.354 -0.475 42.945 1.00 90.38 88 LEU A O 1
ATOM 705 N N . LYS A 1 89 ? -26.971 0.642 41.574 1.00 88.56 89 LYS A N 1
ATOM 706 C CA . LYS A 1 89 ? -25.929 0.872 42.589 1.00 88.56 89 LYS A CA 1
ATOM 707 C C . LYS A 1 89 ? -26.439 1.714 43.758 1.00 88.56 89 LYS A C 1
ATOM 709 O O . LYS A 1 89 ? -26.209 1.349 44.905 1.00 88.56 89 LYS A O 1
ATOM 714 N N . ARG A 1 90 ? -27.221 2.766 43.487 1.00 88.00 90 ARG A N 1
ATOM 715 C CA . ARG A 1 90 ? -27.890 3.569 44.530 1.00 88.00 90 ARG A CA 1
ATOM 716 C C . ARG A 1 90 ? -28.871 2.763 45.385 1.00 88.00 90 ARG A C 1
ATOM 718 O O . ARG A 1 90 ? -29.117 3.140 46.520 1.00 88.00 90 ARG A O 1
ATOM 725 N N . ARG A 1 91 ? -29.449 1.681 44.851 1.00 83.38 91 ARG A N 1
ATOM 726 C CA . ARG A 1 91 ? -30.352 0.782 45.589 1.00 83.38 91 ARG A CA 1
ATOM 727 C C . ARG A 1 91 ? -29.596 -0.223 46.469 1.00 83.38 91 ARG A C 1
ATOM 729 O O . ARG A 1 91 ? -30.172 -0.710 47.436 1.00 83.38 91 ARG A O 1
ATOM 736 N N . LYS A 1 92 ? -28.336 -0.531 46.132 1.00 76.88 92 LYS A N 1
ATOM 737 C CA . LYS A 1 92 ? -27.454 -1.442 46.883 1.00 76.88 92 LYS A CA 1
ATOM 738 C C . LYS A 1 92 ? -26.891 -0.802 48.157 1.00 76.88 92 LYS A C 1
ATOM 740 O O . LYS A 1 92 ? -26.646 -1.514 49.123 1.00 76.88 92 LYS A O 1
ATOM 745 N N . GLU A 1 93 ? -26.704 0.517 48.179 1.00 64.38 93 GLU A N 1
ATOM 746 C CA . GLU A 1 93 ? -26.302 1.243 49.389 1.00 64.38 93 GLU A CA 1
ATOM 747 C C . GLU A 1 93 ? -27.533 1.561 50.259 1.00 64.38 93 GLU A C 1
ATOM 749 O O . GLU A 1 93 ? -28.390 2.347 49.842 1.00 64.38 93 GLU A O 1
ATOM 754 N N . PRO A 1 94 ? -27.669 0.994 51.472 1.00 47.03 94 PRO A N 1
ATOM 755 C CA . PRO A 1 94 ? -28.662 1.479 52.414 1.00 47.03 94 PRO A CA 1
ATOM 756 C C . PRO A 1 94 ? -28.224 2.850 52.931 1.00 47.03 94 PRO A C 1
ATOM 758 O O . PRO A 1 94 ? -27.058 3.080 53.251 1.00 47.03 94 PRO A O 1
ATOM 761 N N 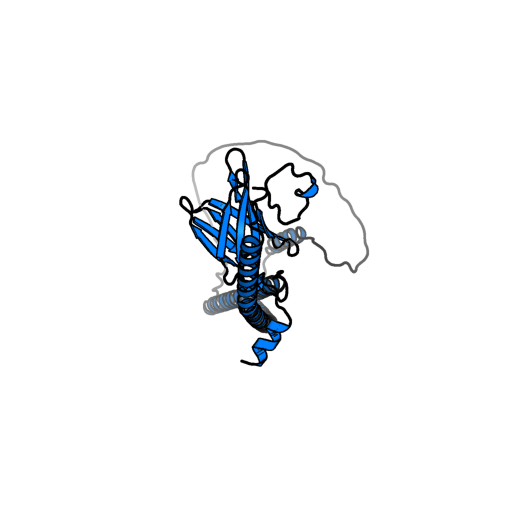. VAL A 1 95 ? -29.186 3.757 53.073 1.00 46.75 95 VAL A N 1
ATOM 762 C CA . VAL A 1 95 ? -29.021 4.970 53.873 1.00 46.75 95 VAL A CA 1
ATOM 763 C C . VAL A 1 95 ? 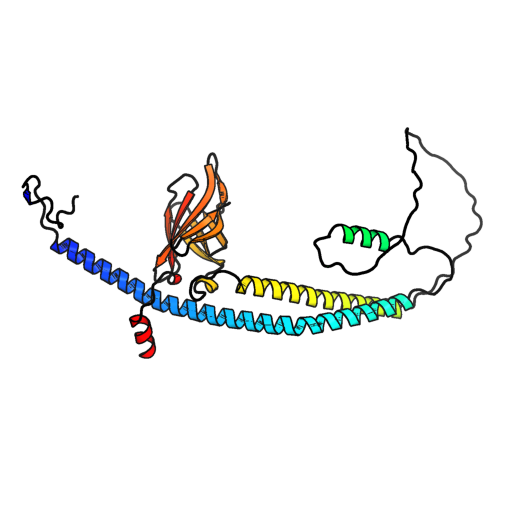-28.754 4.540 55.320 1.00 46.75 95 VAL A C 1
ATOM 765 O O . VAL A 1 95 ? -29.685 4.308 56.086 1.00 46.75 95 VAL A O 1
ATOM 768 N N . SER A 1 96 ? -27.483 4.418 55.701 1.00 37.03 96 SER A N 1
ATOM 769 C CA . SER A 1 96 ? -27.053 4.562 57.087 1.00 37.03 96 SER A CA 1
ATOM 770 C C . SER A 1 96 ? -26.465 5.958 57.237 1.00 37.03 96 SER A C 1
ATOM 772 O O . SER A 1 96 ? -25.351 6.246 56.798 1.00 37.03 96 SER A O 1
ATOM 774 N N . GLU A 1 97 ? -27.250 6.840 57.846 1.00 44.50 97 GLU A N 1
ATOM 775 C CA . GLU A 1 97 ? -26.768 8.073 58.453 1.00 44.50 97 GLU A CA 1
ATOM 776 C C . GLU A 1 97 ? -25.655 7.727 59.451 1.00 44.50 97 GLU A C 1
ATOM 778 O O . GLU A 1 97 ? -25.919 7.309 60.575 1.00 44.50 97 GLU A O 1
ATOM 783 N N . SER A 1 98 ? -24.399 7.860 59.028 1.00 33.94 98 SER A N 1
ATOM 784 C CA . SER A 1 98 ? -23.249 8.160 59.883 1.00 33.94 98 SER A CA 1
ATOM 785 C C . SER A 1 98 ? -22.038 8.497 59.018 1.00 33.94 98 SER A C 1
ATOM 787 O O . SER A 1 98 ? -21.398 7.627 58.446 1.00 33.94 98 SER A O 1
ATOM 789 N N . GLY A 1 99 ? -21.736 9.794 58.956 1.00 39.97 99 GLY A N 1
ATOM 790 C CA . GLY A 1 99 ? -20.369 10.308 59.007 1.00 39.97 99 GLY A CA 1
ATOM 791 C C . GLY A 1 99 ? -19.414 9.972 57.859 1.00 39.97 99 GLY A C 1
ATOM 792 O O . GLY A 1 99 ? -18.696 8.986 57.903 1.00 39.97 99 GLY A O 1
ATOM 793 N N . ASN A 1 100 ? -19.256 10.943 56.956 1.00 49.97 100 ASN A N 1
ATOM 794 C CA . ASN A 1 100 ? -17.957 11.369 56.421 1.00 49.97 100 ASN A CA 1
ATOM 795 C C . ASN A 1 100 ? -17.008 10.281 55.879 1.00 49.97 100 ASN A C 1
ATOM 797 O O . ASN A 1 100 ? -15.950 10.054 56.463 1.00 49.97 100 ASN A O 1
ATOM 801 N N . PHE A 1 101 ? -17.274 9.724 54.691 1.00 43.50 101 PHE A N 1
ATOM 802 C CA . PHE A 1 101 ? -16.193 9.107 53.905 1.00 43.50 101 PHE A CA 1
ATOM 803 C C . PHE A 1 101 ? -16.438 9.036 52.388 1.00 43.50 101 PHE A C 1
ATOM 805 O O . PHE A 1 101 ? -16.218 8.003 51.772 1.00 43.50 101 PHE A O 1
ATOM 812 N N . ILE A 1 102 ? -16.864 10.118 51.728 1.00 43.12 102 ILE A N 1
ATOM 813 C CA . ILE A 1 102 ? -16.769 10.177 50.254 1.00 43.12 102 ILE A CA 1
ATOM 814 C C . ILE A 1 102 ? -16.292 11.556 49.812 1.00 43.12 102 ILE A C 1
ATOM 816 O O . ILE A 1 102 ? -17.057 12.357 49.289 1.00 43.12 102 ILE A O 1
ATOM 820 N N . ASN A 1 103 ? -15.006 11.846 50.026 1.00 48.91 103 ASN A N 1
ATOM 821 C CA . ASN A 1 103 ? -14.380 12.977 49.335 1.00 48.91 103 ASN A CA 1
ATOM 822 C C . ASN A 1 103 ? -12.904 12.784 48.962 1.00 48.91 103 ASN A C 1
ATOM 824 O O . ASN A 1 103 ? -12.154 13.747 48.859 1.00 48.91 103 ASN A O 1
ATOM 828 N N . THR A 1 104 ? -12.454 11.550 48.727 1.00 49.56 104 THR A N 1
ATOM 829 C CA . THR A 1 104 ? -11.037 11.298 48.391 1.00 49.56 104 THR A CA 1
ATOM 830 C C . THR A 1 104 ? -10.794 10.653 47.030 1.00 49.56 104 THR A C 1
ATOM 832 O O . THR A 1 104 ? -9.640 10.566 46.612 1.00 49.56 104 THR A O 1
ATOM 835 N N . ILE A 1 105 ? -11.838 10.276 46.282 1.00 50.50 105 ILE A N 1
ATOM 836 C CA . ILE A 1 105 ? -11.665 9.637 44.961 1.00 50.50 105 ILE A CA 1
ATOM 837 C C . ILE A 1 105 ? -12.072 10.555 43.792 1.00 50.50 105 ILE A C 1
ATOM 839 O O . ILE A 1 105 ? -11.482 10.461 42.718 1.00 50.50 105 ILE A O 1
ATOM 843 N N . TRP A 1 106 ? -12.952 11.541 44.001 1.00 36.59 106 TRP A N 1
ATOM 844 C CA . TRP A 1 106 ? -13.330 12.503 42.951 1.00 36.59 106 TRP A CA 1
ATOM 845 C C . TRP A 1 106 ? -12.340 13.685 42.809 1.00 36.59 106 TRP A C 1
ATOM 847 O O . TRP A 1 106 ? -12.080 14.152 41.701 1.00 36.59 106 TRP A O 1
ATOM 857 N N . GLU A 1 107 ? -11.669 14.085 43.897 1.00 44.81 107 GLU A N 1
ATOM 858 C CA . GLU A 1 107 ? -10.615 15.124 43.895 1.00 44.81 107 GLU A CA 1
ATOM 859 C C . GLU A 1 107 ? -9.334 14.679 43.158 1.00 44.81 107 GLU A C 1
ATOM 861 O O . GLU A 1 107 ? -8.710 15.450 42.421 1.00 44.81 107 GLU A O 1
ATOM 866 N N . LYS A 1 108 ? -8.965 13.393 43.265 1.00 47.94 108 LYS A N 1
ATOM 867 C CA . LYS A 1 108 ? -7.811 12.829 42.539 1.00 47.94 108 LYS A CA 1
ATOM 868 C C . LYS A 1 108 ? -8.079 12.657 41.040 1.00 47.94 108 LYS A C 1
ATOM 870 O O . LYS A 1 108 ? -7.161 12.843 40.244 1.00 47.94 108 LYS A O 1
ATOM 875 N N . ALA A 1 109 ? -9.321 12.370 40.645 1.00 46.69 109 ALA A N 1
ATOM 876 C CA . ALA A 1 109 ? -9.711 12.261 39.237 1.00 46.69 109 ALA A CA 1
ATOM 877 C C . ALA A 1 109 ? -9.807 13.636 38.542 1.00 46.69 109 ALA A C 1
ATOM 879 O O . ALA A 1 109 ? -9.427 13.769 37.380 1.00 46.69 109 ALA A O 1
ATOM 880 N N . SER A 1 110 ? -10.212 14.684 39.269 1.00 42.53 110 SER A N 1
ATOM 881 C CA . SER A 1 110 ? -10.204 16.072 38.774 1.00 42.53 110 SER A CA 1
ATOM 882 C C . SER A 1 110 ? -8.782 16.644 38.628 1.00 42.53 110 SER A C 1
ATOM 884 O O . SER A 1 110 ? -8.489 17.397 37.697 1.00 42.53 110 SER A O 1
ATOM 886 N N . SER A 1 111 ? -7.854 16.221 39.496 1.00 47.03 111 SER A N 1
ATOM 887 C CA . SER A 1 111 ? -6.440 16.629 39.450 1.00 47.03 111 SER A CA 1
ATOM 888 C C . SER A 1 111 ? -5.707 16.133 38.195 1.00 47.03 111 SER A C 1
ATOM 890 O O . SER A 1 111 ? -4.827 16.825 37.686 1.00 47.03 111 SER A O 1
ATOM 892 N N . LEU A 1 112 ? -6.099 14.975 37.652 1.00 47.56 112 LEU A N 1
ATOM 893 C CA . LEU A 1 112 ? -5.526 14.433 36.414 1.00 47.56 112 LEU A CA 1
ATOM 894 C C . LEU A 1 112 ? -6.142 15.052 35.148 1.00 47.56 112 LEU A C 1
ATOM 896 O O . LEU A 1 112 ? -5.444 15.189 34.146 1.00 47.56 112 LEU A O 1
ATOM 900 N N . LEU A 1 113 ? -7.396 15.520 35.202 1.00 43.53 113 LEU A N 1
ATOM 901 C CA . LEU A 1 113 ? -8.024 16.250 34.090 1.00 43.53 113 LEU A CA 1
ATOM 902 C C . LEU A 1 113 ? -7.445 17.664 33.880 1.00 43.53 113 LEU A C 1
ATOM 904 O O . LEU A 1 113 ? -7.552 18.209 32.786 1.00 43.53 113 LEU A O 1
ATOM 908 N N . LYS A 1 114 ? -6.789 18.256 34.888 1.00 45.31 114 LYS A N 1
ATOM 909 C CA . LYS A 1 114 ? -6.118 19.568 34.777 1.00 45.31 114 LYS A CA 1
ATOM 910 C C . LYS A 1 114 ? -4.737 19.521 34.108 1.00 45.31 114 LYS A C 1
ATOM 912 O O . LYS A 1 114 ? -4.207 20.576 33.770 1.00 45.31 114 LYS A O 1
ATOM 917 N N . LEU A 1 115 ? -4.163 18.334 33.889 1.00 49.41 115 LEU A N 1
ATOM 918 C CA . LEU A 1 115 ? -2.888 18.165 33.173 1.00 49.41 115 LEU A CA 1
ATOM 919 C C . LEU A 1 115 ? -3.057 17.963 31.659 1.00 49.41 115 LEU A C 1
ATOM 921 O O . LEU A 1 115 ? -2.070 17.970 30.931 1.00 49.41 115 LEU A O 1
ATOM 925 N N . ALA A 1 116 ? -4.294 17.862 31.169 1.00 41.19 116 ALA A N 1
ATOM 926 C CA . ALA A 1 116 ? -4.617 17.846 29.745 1.00 41.19 116 ALA A CA 1
ATOM 927 C C . ALA A 1 116 ? -5.358 19.134 29.359 1.00 41.19 116 ALA A C 1
ATOM 929 O O . ALA A 1 116 ? -6.503 19.113 28.921 1.00 41.19 116 ALA A O 1
ATOM 930 N N . ASN A 1 117 ? -4.704 20.278 29.552 1.00 37.34 117 ASN A N 1
ATOM 931 C CA . ASN A 1 117 ? -5.201 21.560 29.069 1.00 37.34 117 ASN A CA 1
ATOM 932 C C . ASN A 1 117 ? -4.587 21.856 27.688 1.00 37.34 117 ASN A C 1
ATOM 934 O O . ASN A 1 117 ? -3.651 22.643 27.577 1.00 37.34 117 ASN A O 1
ATOM 938 N N . ILE A 1 118 ? -5.122 21.221 26.640 1.00 36.22 118 ILE A N 1
ATOM 939 C CA . ILE A 1 118 ? -5.174 21.834 25.306 1.00 36.22 118 ILE A CA 1
ATOM 940 C C . ILE A 1 118 ? -6.623 22.281 25.118 1.00 36.22 118 ILE A C 1
ATOM 942 O O . ILE A 1 118 ? -7.507 21.485 24.833 1.00 36.22 118 ILE A O 1
ATOM 946 N N . GLU A 1 119 ? -6.801 23.561 25.449 1.00 32.69 119 GLU A N 1
ATOM 947 C CA . GLU A 1 119 ? -7.807 24.534 25.021 1.00 32.69 119 GLU A CA 1
ATOM 948 C C . GLU A 1 119 ? -9.184 24.012 24.581 1.00 32.69 119 GLU A C 1
ATOM 950 O O . GLU A 1 119 ? -9.294 23.350 23.563 1.00 32.69 119 GLU A O 1
ATOM 955 N N . PHE A 1 120 ? -10.261 24.482 25.229 1.00 25.70 120 PHE A N 1
ATOM 956 C CA . PHE A 1 120 ? -11.272 25.270 24.508 1.00 25.70 120 PHE A CA 1
ATOM 957 C C . PHE A 1 120 ? -12.181 26.093 25.450 1.00 25.70 120 PHE A C 1
ATOM 959 O O . PHE A 1 120 ? -12.909 25.589 26.299 1.00 25.70 120 PHE A O 1
ATOM 966 N N . THR A 1 121 ? -12.125 27.405 25.204 1.00 26.30 121 THR A N 1
ATOM 967 C CA . THR A 1 121 ? -13.136 28.466 25.386 1.00 26.30 121 THR A CA 1
ATOM 968 C C . THR A 1 121 ? -13.631 28.898 26.772 1.00 26.30 121 THR A C 1
ATOM 970 O O . THR A 1 121 ? -14.581 28.382 27.348 1.00 26.30 121 THR A O 1
ATOM 973 N N . LYS A 1 122 ? -13.057 30.044 27.170 1.00 31.42 122 LYS A N 1
ATOM 974 C CA . LYS A 1 122 ? -13.655 31.181 27.891 1.00 31.42 122 LYS A CA 1
ATOM 975 C C . LYS A 1 122 ? -15.175 31.318 27.692 1.00 31.42 122 LYS A C 1
ATOM 977 O O . LYS A 1 122 ? -15.606 31.493 26.557 1.00 31.42 122 LYS A O 1
ATOM 982 N N . THR A 1 123 ? -15.939 31.474 28.776 1.00 24.59 123 THR A N 1
ATOM 983 C CA . THR A 1 123 ? -16.770 32.676 29.035 1.00 24.59 123 THR A CA 1
ATOM 984 C C . THR A 1 123 ? -17.481 32.613 30.395 1.00 24.59 123 THR A C 1
ATOM 986 O O . THR A 1 123 ? -18.075 31.600 30.728 1.00 24.59 123 THR A O 1
ATOM 989 N N . ALA A 1 124 ? -17.466 33.756 31.104 1.00 26.95 124 ALA A N 1
ATOM 990 C CA . ALA A 1 124 ? -18.230 34.103 32.318 1.00 26.95 124 ALA A CA 1
ATOM 991 C C . ALA A 1 124 ? -17.819 33.323 33.594 1.00 26.95 124 ALA A C 1
ATOM 993 O O . ALA A 1 124 ? -17.785 32.108 33.604 1.00 26.95 124 ALA A O 1
ATOM 994 N N . VAL A 1 125 ? -17.453 33.922 34.731 1.00 27.77 125 VAL A N 1
ATOM 995 C CA . VAL A 1 125 ? -18.044 35.061 35.445 1.00 27.77 125 VAL A CA 1
ATOM 996 C C . VAL A 1 125 ? -16.974 35.751 36.313 1.00 27.77 125 VAL A C 1
ATOM 998 O O . VAL A 1 125 ? -16.006 35.145 36.765 1.00 27.77 125 VAL A O 1
ATOM 1001 N N . LYS A 1 126 ? -17.179 37.056 36.493 1.00 24.86 126 LYS A N 1
ATOM 1002 C CA . LYS A 1 126 ? -16.425 38.038 37.275 1.00 24.86 126 LYS A CA 1
ATOM 1003 C C . LYS A 1 126 ? -16.396 37.785 38.795 1.00 24.86 126 LYS A C 1
ATOM 1005 O O . LYS A 1 126 ? -17.397 37.387 39.370 1.00 24.86 126 LYS A O 1
ATOM 1010 N N . GLU A 1 127 ? -15.296 38.268 39.386 1.00 26.33 127 GLU A N 1
ATOM 1011 C CA . GLU A 1 127 ? -15.213 39.047 40.641 1.00 26.33 127 GLU A CA 1
ATOM 1012 C C . GLU A 1 127 ? -15.400 38.364 42.014 1.00 26.33 127 GLU A C 1
ATOM 1014 O O . GLU A 1 127 ? -16.505 38.015 42.401 1.00 26.33 127 GLU A O 1
ATOM 1019 N N . GLN A 1 128 ? -14.298 38.356 42.788 1.00 27.83 128 GLN A N 1
ATOM 1020 C CA . GLN A 1 128 ? -14.095 38.887 44.165 1.00 27.83 128 GLN A CA 1
ATOM 1021 C C . GLN A 1 128 ? -13.186 37.961 44.993 1.00 27.83 128 GLN A C 1
ATOM 1023 O O . GLN A 1 128 ? -13.497 36.807 45.236 1.00 27.83 128 GLN A O 1
ATOM 1028 N N . LYS A 1 129 ? -11.930 38.377 45.199 1.00 25.58 129 LYS A N 1
ATOM 1029 C CA . LYS A 1 129 ? -11.392 39.122 46.360 1.00 25.58 129 LYS A CA 1
ATOM 1030 C C . LYS A 1 129 ? -11.011 38.228 47.557 1.00 25.58 129 LYS A C 1
ATOM 1032 O O . LYS A 1 129 ? -11.859 37.794 48.318 1.00 25.58 129 LYS A O 1
ATOM 1037 N N . THR A 1 130 ? -9.686 38.109 47.708 1.00 23.00 130 THR A N 1
ATOM 1038 C CA . THR A 1 130 ? -8.895 38.299 48.943 1.00 23.00 130 THR A CA 1
ATOM 1039 C C . THR A 1 130 ? -9.189 37.406 50.150 1.00 23.00 130 THR A C 1
ATOM 1041 O O . THR A 1 130 ? -10.181 37.610 50.837 1.00 23.00 130 THR A O 1
ATOM 1044 N N . ASN A 1 131 ? -8.236 36.557 50.537 1.00 27.22 131 ASN A N 1
ATOM 1045 C CA . ASN A 1 131 ? -7.242 36.937 51.549 1.00 27.22 131 ASN A CA 1
ATOM 1046 C C . ASN A 1 131 ? -6.181 35.846 51.735 1.00 27.22 131 ASN A C 1
ATOM 1048 O O . ASN A 1 131 ? -6.455 34.654 51.632 1.00 27.22 131 ASN A O 1
ATOM 1052 N N . GLU A 1 132 ? -4.971 36.332 51.989 1.00 26.03 132 GLU A N 1
ATOM 1053 C CA . GLU A 1 132 ? -3.767 35.625 52.412 1.00 26.03 132 GLU A CA 1
ATOM 1054 C C . GLU A 1 132 ? -3.990 34.872 53.733 1.00 26.03 132 GLU A C 1
ATOM 1056 O O . GLU A 1 132 ? -4.845 35.268 54.523 1.00 26.03 132 GLU A O 1
ATOM 1061 N N . ILE A 1 133 ? -3.187 33.833 53.988 1.00 29.70 133 ILE A N 1
ATOM 1062 C CA . ILE A 1 133 ? -2.321 33.741 55.178 1.00 29.70 133 ILE A CA 1
ATOM 1063 C C . ILE A 1 133 ? -1.220 32.700 54.908 1.00 29.70 133 ILE A C 1
ATOM 1065 O O . ILE A 1 133 ? -1.457 31.629 54.351 1.00 29.70 133 ILE A O 1
ATOM 1069 N N . GLU A 1 134 ? -0.013 33.113 55.286 1.00 27.17 134 GLU A N 1
ATOM 1070 C CA . GLU A 1 134 ? 1.304 32.500 55.138 1.00 27.17 134 GLU A CA 1
ATOM 1071 C C . GLU A 1 134 ? 1.451 31.105 55.760 1.00 27.17 134 GLU A C 1
ATOM 1073 O O . GLU A 1 134 ? 0.953 30.818 56.848 1.00 27.17 134 GLU A O 1
ATOM 1078 N N . ILE A 1 135 ? 2.250 30.276 55.084 1.00 25.27 135 ILE A N 1
ATOM 1079 C CA . ILE A 1 135 ? 2.836 29.037 55.596 1.00 25.27 135 ILE A CA 1
ATOM 1080 C C . ILE A 1 135 ? 4.300 29.351 55.918 1.00 25.27 135 ILE A C 1
ATOM 1082 O O . ILE A 1 135 ? 5.044 29.761 55.028 1.00 25.27 135 ILE A O 1
ATOM 1086 N N . THR A 1 136 ? 4.711 29.158 57.172 1.00 26.84 136 THR A N 1
ATOM 1087 C CA . THR A 1 136 ? 6.115 29.217 57.599 1.00 26.84 136 THR A CA 1
ATOM 1088 C C . THR A 1 136 ? 6.736 27.819 57.668 1.00 26.84 136 THR A C 1
ATOM 1090 O O . THR A 1 136 ? 6.065 26.811 57.886 1.00 26.84 136 THR A O 1
ATOM 1093 N N . GLU A 1 137 ? 8.034 27.789 57.384 1.00 27.86 137 GLU A N 1
ATOM 1094 C CA . GLU A 1 137 ? 8.877 26.655 57.003 1.00 27.86 137 GLU A CA 1
ATOM 1095 C C . GLU A 1 137 ? 9.241 25.682 58.154 1.00 27.86 137 GLU A C 1
ATOM 1097 O O . GLU A 1 137 ? 9.417 26.116 59.286 1.00 27.86 137 GLU A O 1
ATOM 1102 N N . SER A 1 138 ? 9.353 24.380 57.811 1.00 27.06 138 SER A N 1
ATOM 1103 C CA . SER A 1 138 ? 10.471 23.398 57.986 1.00 27.06 138 SER A CA 1
ATOM 1104 C C . SER A 1 138 ? 11.488 23.500 59.158 1.00 27.06 138 SER A C 1
ATOM 1106 O O . SER A 1 138 ? 11.602 24.547 59.780 1.00 27.06 138 SER A O 1
ATOM 1108 N N . PRO A 1 139 ? 12.416 22.524 59.370 1.00 38.66 139 PRO A N 1
ATOM 1109 C CA . PRO A 1 139 ? 12.503 21.111 58.933 1.00 38.66 139 PRO A CA 1
ATOM 1110 C C . PRO A 1 139 ? 13.002 20.115 60.032 1.00 38.66 139 PRO A C 1
ATOM 1112 O O . PRO A 1 139 ? 13.422 20.517 61.111 1.00 38.66 139 PRO A O 1
ATOM 1115 N N . ALA A 1 140 ? 13.118 18.832 59.628 1.00 25.95 140 ALA A N 1
ATOM 1116 C CA . ALA A 1 140 ? 14.164 17.850 60.011 1.00 25.95 140 ALA A CA 1
ATOM 1117 C C . ALA A 1 140 ? 14.103 17.219 61.427 1.00 25.95 140 ALA A C 1
ATOM 1119 O O . ALA A 1 140 ? 13.741 17.871 62.390 1.00 25.95 140 ALA A O 1
ATOM 1120 N N . ALA A 1 141 ? 14.503 15.969 61.692 1.00 25.17 141 ALA A N 1
ATOM 1121 C CA . ALA A 1 141 ? 14.979 14.808 60.927 1.00 25.17 141 ALA A CA 1
ATOM 1122 C C . ALA A 1 141 ? 15.095 13.600 61.905 1.00 25.17 141 ALA A C 1
ATOM 1124 O O . ALA A 1 141 ? 15.006 13.793 63.116 1.00 25.17 141 ALA A O 1
ATOM 1125 N N . ALA A 1 142 ? 15.415 12.421 61.344 1.00 29.56 142 ALA A N 1
ATOM 1126 C CA . ALA A 1 142 ? 16.044 11.225 61.948 1.00 29.56 142 ALA A CA 1
ATOM 112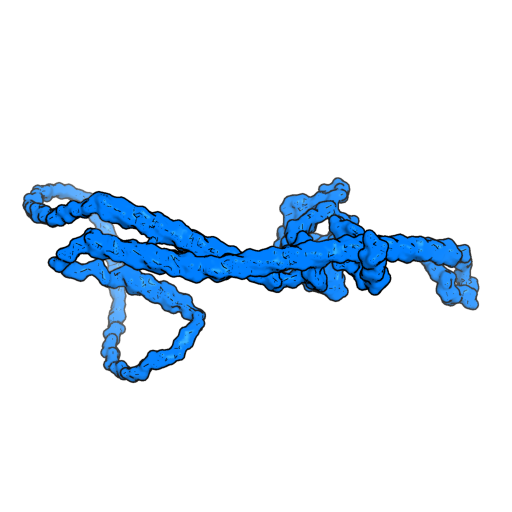7 C C . ALA A 1 142 ? 15.148 10.061 62.458 1.00 29.56 142 ALA A C 1
ATOM 1129 O O . ALA A 1 142 ? 14.501 10.148 63.495 1.00 29.56 142 ALA A O 1
ATOM 1130 N N . GLU A 1 143 ? 15.123 8.973 61.660 1.00 25.25 143 GLU A N 1
ATOM 1131 C CA . GLU A 1 143 ? 15.701 7.620 61.917 1.00 25.25 143 GLU A CA 1
ATOM 1132 C C . GLU A 1 143 ? 15.914 7.173 63.388 1.00 25.25 143 GLU A C 1
ATOM 1134 O O . GLU A 1 143 ? 16.358 7.966 64.204 1.00 25.25 143 GLU A O 1
ATOM 1139 N N . SER A 1 144 ? 15.786 5.912 63.838 1.00 25.72 144 SER A N 1
ATOM 1140 C CA . SER A 1 144 ? 15.514 4.577 63.263 1.00 25.72 144 SER A CA 1
ATOM 1141 C C . SER A 1 144 ? 15.414 3.538 64.416 1.00 25.72 144 SER A C 1
ATOM 1143 O O . SER A 1 144 ? 15.918 3.818 65.503 1.00 25.72 144 SER A O 1
ATOM 1145 N N . THR A 1 145 ? 14.897 2.327 64.128 1.00 24.36 145 THR A N 1
ATOM 1146 C CA . THR A 1 145 ? 15.048 1.033 64.872 1.00 24.36 145 THR A CA 1
ATOM 1147 C C . THR A 1 145 ? 14.410 0.956 66.283 1.00 24.36 145 THR A C 1
ATOM 1149 O O . THR A 1 145 ? 14.311 1.962 66.965 1.00 24.36 145 THR A O 1
ATOM 1152 N N . ASP A 1 146 ? 13.888 -0.151 66.821 1.00 26.30 146 ASP A N 1
ATOM 1153 C CA . ASP A 1 146 ? 14.110 -1.583 66.595 1.00 26.30 146 ASP A CA 1
ATOM 1154 C C . ASP A 1 146 ? 12.968 -2.432 67.228 1.00 26.30 146 ASP A C 1
ATOM 1156 O O . ASP A 1 146 ? 12.239 -1.959 68.098 1.00 26.30 146 ASP A O 1
ATOM 1160 N N . GLU A 1 147 ? 12.856 -3.672 66.752 1.00 29.02 147 GLU A N 1
ATOM 1161 C CA . GLU A 1 147 ? 12.251 -4.918 67.270 1.00 29.02 147 GLU A CA 1
ATOM 1162 C C . GLU A 1 147 ? 11.202 -4.992 68.426 1.00 29.02 147 GLU A C 1
ATOM 1164 O O . GLU A 1 147 ? 11.392 -4.600 69.574 1.00 29.02 147 GLU A O 1
ATOM 1169 N N . THR A 1 148 ? 10.115 -5.718 68.112 1.00 23.47 148 THR A N 1
ATOM 1170 C CA . THR A 1 148 ? 9.255 -6.578 68.974 1.00 23.47 148 THR A CA 1
ATOM 1171 C C . THR A 1 148 ? 10.058 -7.645 69.756 1.00 23.47 148 THR A C 1
ATOM 1173 O O . THR A 1 148 ? 11.078 -8.052 69.208 1.00 23.47 148 THR A O 1
ATOM 1176 N N . PRO A 1 149 ? 9.601 -8.263 70.889 1.00 39.47 149 PRO A N 1
ATOM 1177 C CA . PRO A 1 149 ? 8.261 -8.871 71.014 1.00 39.47 149 PRO A CA 1
ATOM 1178 C C . PRO A 1 149 ? 7.650 -9.034 72.439 1.00 39.47 149 PRO A C 1
ATOM 1180 O O . PRO A 1 149 ? 8.229 -8.694 73.462 1.00 39.47 149 PRO A O 1
ATOM 1183 N N . THR A 1 150 ? 6.482 -9.696 72.452 1.00 23.73 150 THR A N 1
ATOM 1184 C CA . THR A 1 150 ? 5.815 -10.491 73.516 1.00 23.73 150 THR A CA 1
ATOM 1185 C C . THR A 1 150 ? 4.678 -9.897 74.375 1.00 23.73 150 THR A C 1
ATOM 1187 O O . THR A 1 150 ? 4.881 -9.179 75.341 1.00 23.73 150 THR A O 1
ATOM 1190 N N . ALA A 1 151 ? 3.476 -10.402 74.045 1.00 27.02 151 ALA A N 1
ATOM 1191 C CA . ALA A 1 151 ? 2.462 -11.025 74.912 1.00 27.02 151 ALA A CA 1
ATOM 1192 C C . ALA A 1 151 ? 1.676 -10.182 75.938 1.00 27.02 151 ALA A C 1
ATOM 1194 O O . ALA A 1 151 ? 2.159 -9.872 77.019 1.00 27.02 151 ALA A O 1
ATOM 1195 N N . SER A 1 152 ? 0.371 -10.006 75.689 1.00 28.98 152 SER A N 1
ATOM 1196 C CA . SER A 1 152 ? -0.739 -10.715 76.374 1.00 28.98 152 SER A CA 1
ATOM 1197 C C . SER A 1 152 ? -2.062 -9.936 76.250 1.00 28.98 152 SER A C 1
ATOM 1199 O O . SER A 1 152 ? -2.119 -8.729 76.453 1.00 28.98 152 SER A O 1
ATOM 1201 N N . ALA A 1 153 ? -3.125 -10.645 75.860 1.00 29.53 153 ALA A N 1
ATOM 1202 C CA . ALA A 1 153 ? -4.514 -10.168 75.796 1.00 29.53 153 ALA A CA 1
ATOM 1203 C C . ALA A 1 153 ? -5.107 -10.029 77.229 1.00 29.53 153 ALA A C 1
ATOM 1205 O O . ALA A 1 153 ? -4.521 -10.614 78.144 1.00 29.53 153 ALA A O 1
ATOM 1206 N N . PRO A 1 154 ? -6.243 -9.328 77.477 1.00 36.50 154 PRO A N 1
ATOM 1207 C CA . PRO A 1 154 ? -7.546 -9.662 76.884 1.00 36.50 154 PRO A CA 1
ATOM 1208 C C . PRO A 1 154 ? -8.430 -8.475 76.438 1.00 36.50 154 PRO A C 1
ATOM 1210 O O . PRO A 1 154 ? -8.374 -7.365 76.959 1.00 36.50 154 PRO A O 1
ATOM 1213 N N . ASN A 1 155 ? -9.291 -8.791 75.471 1.00 36.19 155 ASN A N 1
ATOM 1214 C CA . ASN A 1 155 ? -10.385 -7.994 74.909 1.00 36.19 155 ASN A CA 1
ATOM 1215 C C . ASN A 1 155 ? -11.508 -7.743 75.945 1.00 36.19 155 ASN A C 1
ATOM 1217 O O . ASN A 1 155 ? -11.723 -8.607 76.802 1.00 36.19 155 ASN A O 1
ATOM 1221 N N . PRO A 1 156 ? -12.309 -6.670 75.801 1.00 39.22 156 PRO A N 1
ATOM 1222 C CA . PRO A 1 156 ? -13.740 -6.942 75.679 1.00 39.22 156 PRO A CA 1
ATOM 1223 C C . PRO A 1 156 ? -14.461 -6.127 74.593 1.00 39.22 156 PRO A C 1
ATOM 1225 O O . PRO A 1 156 ? -14.224 -4.943 74.383 1.00 39.22 156 PRO A O 1
ATOM 1228 N N . GLU A 1 157 ? -15.424 -6.832 73.998 1.00 31.73 157 GLU A N 1
ATOM 1229 C CA . GLU A 1 157 ? -16.661 -6.337 73.388 1.00 31.73 157 GLU A CA 1
ATOM 1230 C C . GLU A 1 157 ? -16.605 -5.610 72.040 1.00 31.73 157 GLU A C 1
ATOM 1232 O O . GLU A 1 157 ? -16.725 -4.399 71.895 1.00 31.73 157 GLU A O 1
ATOM 1237 N N . SER A 1 158 ? -16.581 -6.471 71.019 1.00 38.78 158 SER A N 1
ATOM 1238 C CA . SER A 1 158 ? -17.255 -6.287 69.738 1.00 38.78 158 SER A CA 1
ATOM 1239 C C . SER A 1 158 ? -18.741 -5.946 69.929 1.00 38.78 158 SER A C 1
ATOM 1241 O O . SER A 1 158 ? -19.546 -6.793 70.317 1.00 38.78 158 SER A O 1
ATOM 1243 N N . THR A 1 159 ? -19.117 -4.716 69.591 1.00 35.31 159 THR A N 1
ATOM 1244 C CA . THR A 1 159 ? -20.462 -4.406 69.096 1.00 35.31 159 THR A CA 1
ATOM 1245 C C . THR A 1 159 ? -20.493 -4.745 67.609 1.00 35.31 159 THR A C 1
ATOM 1247 O O . THR A 1 159 ? -19.831 -4.083 66.811 1.00 35.31 159 THR A O 1
ATOM 1250 N N . ALA A 1 160 ? -21.202 -5.812 67.241 1.00 40.19 160 ALA A N 1
ATOM 1251 C CA . ALA A 1 160 ? -21.394 -6.197 65.847 1.00 40.19 160 ALA A CA 1
ATOM 1252 C C . ALA A 1 160 ? -22.208 -5.119 65.113 1.00 40.19 160 ALA A C 1
ATOM 1254 O O . ALA A 1 160 ? -23.327 -4.797 65.518 1.00 40.19 160 ALA A O 1
ATOM 1255 N N . GLU A 1 161 ? -21.638 -4.568 64.043 1.00 42.75 161 GLU A N 1
ATOM 1256 C CA . GLU A 1 161 ? -22.365 -3.769 63.056 1.00 42.75 161 GLU A CA 1
ATOM 1257 C C . GLU A 1 161 ? -23.483 -4.622 62.427 1.00 42.75 161 GLU A C 1
ATOM 1259 O O . GLU A 1 161 ? -23.301 -5.832 62.243 1.00 42.75 161 GLU A O 1
ATOM 1264 N N . PRO A 1 162 ? -24.652 -4.041 62.102 1.00 43.12 162 PRO A N 1
ATOM 1265 C CA . PRO A 1 162 ? -25.711 -4.787 61.443 1.00 43.12 162 PRO A CA 1
ATOM 1266 C C . PRO A 1 162 ? -25.231 -5.182 60.043 1.00 43.12 162 PRO A C 1
ATOM 1268 O O . PRO A 1 162 ? -25.014 -4.331 59.183 1.00 43.12 162 PRO A O 1
ATOM 1271 N N . VAL A 1 163 ? -25.061 -6.485 59.815 1.00 45.75 163 VAL A N 1
ATOM 1272 C CA . VAL A 1 163 ? -24.780 -7.040 58.490 1.00 45.75 163 VAL A CA 1
ATOM 1273 C C . VAL A 1 163 ? -26.010 -6.780 57.628 1.00 45.75 163 VAL A C 1
ATOM 1275 O O . VAL A 1 163 ? -27.056 -7.398 57.817 1.00 45.75 163 VAL A O 1
ATOM 1278 N N . VAL A 1 164 ? -25.912 -5.818 56.716 1.00 57.41 164 VAL A N 1
ATOM 1279 C CA . VAL A 1 164 ? -26.939 -5.589 55.703 1.00 57.41 164 VAL A CA 1
ATOM 1280 C C . VAL A 1 164 ? -26.846 -6.765 54.739 1.00 57.41 164 VAL A C 1
ATOM 1282 O O . VAL A 1 164 ? -25.886 -6.867 53.977 1.00 57.41 164 VAL A O 1
ATOM 1285 N N . GLU A 1 165 ? -27.807 -7.685 54.802 1.00 57.81 165 GLU A N 1
ATOM 1286 C CA . GLU A 1 165 ? -27.954 -8.722 53.783 1.00 57.81 165 GLU A CA 1
ATOM 1287 C C . GLU A 1 165 ? -28.267 -8.031 52.452 1.00 57.81 165 GLU A C 1
ATOM 1289 O O . GLU A 1 165 ? -29.370 -7.530 52.228 1.00 57.81 165 GLU A O 1
ATOM 1294 N N . VAL A 1 166 ? -27.260 -7.936 51.585 1.00 62.81 166 VAL A N 1
ATOM 1295 C CA . VAL A 1 166 ? -27.443 -7.457 50.218 1.00 62.81 166 VAL A CA 1
ATOM 1296 C C . VAL A 1 166 ? -28.304 -8.485 49.489 1.00 62.81 166 VAL A C 1
ATOM 1298 O O . VAL A 1 166 ? -27.974 -9.668 49.483 1.00 62.81 166 VAL A O 1
ATOM 1301 N N . ASP A 1 167 ? -29.403 -8.034 48.884 1.00 79.88 167 ASP A N 1
ATOM 1302 C CA . ASP A 1 167 ? -30.282 -8.867 48.062 1.00 79.88 167 ASP A CA 1
ATOM 1303 C C . ASP A 1 167 ? -29.469 -9.524 46.920 1.00 79.88 167 ASP A C 1
ATOM 1305 O O . ASP A 1 167 ? -29.000 -8.804 46.028 1.00 79.88 167 ASP A O 1
ATOM 1309 N N . PRO A 1 168 ? -29.283 -10.863 46.913 1.00 85.31 168 PRO A N 1
ATOM 1310 C CA . PRO A 1 168 ? -28.498 -11.560 45.891 1.00 85.31 168 PRO A CA 1
ATOM 1311 C C . PRO A 1 168 ? -29.035 -11.341 44.470 1.00 85.31 168 PRO A C 1
ATOM 1313 O O . PRO A 1 168 ? -28.277 -11.404 43.500 1.00 85.31 168 PRO A O 1
ATOM 1316 N N . GLU A 1 169 ? -30.336 -11.064 44.331 1.00 87.38 169 GLU A N 1
ATOM 1317 C CA . GLU A 1 169 ? -30.954 -10.778 43.037 1.00 87.38 169 GLU A CA 1
ATOM 1318 C C . GLU A 1 169 ? -30.524 -9.400 42.507 1.00 87.38 169 GLU A C 1
ATOM 1320 O O . GLU A 1 169 ? -30.256 -9.252 41.315 1.00 87.38 169 GLU A O 1
ATOM 1325 N N . LEU A 1 170 ? -30.362 -8.408 43.391 1.00 88.19 170 LEU A N 1
ATOM 1326 C CA . LEU A 1 170 ? -29.864 -7.078 43.029 1.00 88.19 170 LEU A CA 1
ATOM 1327 C C . LEU A 1 170 ? -28.389 -7.121 42.607 1.00 88.19 170 LEU A C 1
ATOM 1329 O O . LEU A 1 170 ? -27.998 -6.415 41.679 1.00 88.19 170 LEU A O 1
ATOM 1333 N N . GLU A 1 171 ? -27.564 -7.949 43.256 1.00 88.88 171 GLU A N 1
ATOM 1334 C CA . GLU A 1 171 ? -26.163 -8.127 42.848 1.00 88.88 171 GLU A CA 1
ATOM 1335 C C . GLU A 1 171 ? -26.050 -8.729 41.450 1.00 88.88 171 GLU A C 1
ATOM 1337 O O . GLU A 1 171 ? -25.278 -8.236 40.628 1.00 88.88 171 GLU A O 1
ATOM 1342 N N . LYS A 1 172 ? -26.874 -9.737 41.158 1.00 92.94 172 LYS A N 1
ATOM 1343 C CA . LYS A 1 172 ? -26.950 -10.351 39.833 1.00 92.94 172 LYS A CA 1
ATOM 1344 C C . LYS A 1 172 ? -27.454 -9.370 38.772 1.00 92.94 172 LYS A C 1
ATOM 1346 O O . LYS A 1 172 ? -26.936 -9.364 37.657 1.00 92.94 172 LYS A O 1
ATOM 1351 N N . GLU A 1 173 ? -28.438 -8.530 39.096 1.00 92.88 173 GLU A N 1
ATOM 1352 C CA . GLU A 1 173 ? -28.928 -7.494 38.179 1.00 92.88 173 GLU A CA 1
ATOM 1353 C C . GLU A 1 173 ? -27.847 -6.439 37.889 1.00 92.88 173 GLU A C 1
ATOM 1355 O O . GLU A 1 173 ? -27.659 -6.046 36.737 1.00 92.88 173 GLU A O 1
ATOM 1360 N N . ILE A 1 174 ? -27.088 -6.020 38.908 1.00 92.75 174 ILE A N 1
ATOM 1361 C CA . ILE A 1 174 ? -25.940 -5.118 38.740 1.00 92.75 174 ILE A CA 1
ATOM 1362 C C . ILE A 1 174 ? -24.896 -5.756 37.827 1.00 92.75 174 ILE A C 1
ATOM 1364 O O . ILE A 1 174 ? -24.488 -5.114 36.864 1.00 92.75 174 ILE A O 1
ATOM 1368 N N . GLU A 1 175 ? -24.507 -7.007 38.075 1.00 93.94 175 GLU A N 1
ATOM 1369 C CA . GLU A 1 175 ? -23.518 -7.710 37.251 1.00 93.94 175 GLU A CA 1
ATOM 1370 C C . GLU A 1 175 ? -23.960 -7.789 35.780 1.00 93.94 175 GLU A C 1
ATOM 1372 O O . GLU A 1 175 ? -23.177 -7.503 34.873 1.00 93.94 175 GLU A O 1
ATOM 1377 N N . GLN A 1 176 ? -25.234 -8.103 35.528 1.00 94.88 176 GLN A N 1
ATOM 1378 C CA . GLN A 1 176 ? -25.789 -8.141 34.173 1.00 94.88 176 GLN A CA 1
ATOM 1379 C C . GLN A 1 176 ? -25.725 -6.777 33.478 1.00 94.88 176 GLN A C 1
ATOM 1381 O O . GLN A 1 176 ? -25.333 -6.693 32.314 1.00 94.88 176 GLN A O 1
ATOM 1386 N N . VAL A 1 177 ? -26.086 -5.698 34.178 1.00 94.56 177 VAL A N 1
ATOM 1387 C CA . VAL A 1 177 ? -26.035 -4.346 33.606 1.00 94.56 177 VAL A CA 1
ATOM 1388 C C . VAL A 1 177 ? -24.589 -3.864 33.439 1.00 94.56 177 VAL A C 1
ATOM 1390 O O . VAL A 1 177 ? -24.291 -3.167 32.474 1.00 94.56 177 VAL A O 1
ATOM 1393 N N . GLU A 1 178 ? -23.659 -4.256 34.312 1.00 95.44 178 GLU A N 1
ATOM 1394 C CA . GLU A 1 178 ? -22.228 -3.980 34.128 1.00 95.44 178 GLU A CA 1
ATOM 1395 C C . GLU A 1 178 ? -21.680 -4.652 32.866 1.00 95.44 178 GLU A C 1
ATOM 1397 O O . GLU A 1 178 ? -20.950 -4.016 32.100 1.00 95.44 178 GLU A O 1
ATOM 1402 N N . GLN A 1 179 ? -22.066 -5.904 32.609 1.00 96.50 179 GLN A N 1
ATOM 1403 C CA . GLN A 1 179 ? -21.732 -6.596 31.362 1.00 96.50 179 GLN A CA 1
ATOM 1404 C C . GLN A 1 179 ? -22.326 -5.870 30.145 1.00 96.50 179 GLN A C 1
ATOM 1406 O O . GLN A 1 179 ? -21.597 -5.590 29.193 1.00 96.50 179 GLN A O 1
ATOM 1411 N N . GLU A 1 180 ? -23.599 -5.468 30.204 1.00 95.69 180 GLU A N 1
ATOM 1412 C CA . GLU A 1 180 ? -24.262 -4.701 29.139 1.00 95.69 180 GLU A CA 1
ATOM 1413 C C . GLU A 1 180 ? -23.541 -3.370 28.847 1.00 95.69 180 GLU A C 1
ATOM 1415 O O . GLU A 1 180 ? -23.268 -3.043 27.689 1.00 95.69 180 GLU A O 1
ATOM 1420 N N . VAL A 1 181 ? -23.161 -2.621 29.888 1.00 96.12 181 VAL A N 1
ATOM 1421 C CA . VAL A 1 181 ? -22.387 -1.375 29.758 1.00 96.12 181 VAL A CA 1
ATOM 1422 C C . VAL A 1 181 ? -21.037 -1.635 29.090 1.00 96.12 181 VAL A C 1
ATOM 1424 O O . VAL A 1 181 ? -20.640 -0.886 28.194 1.00 96.12 181 VAL A O 1
ATOM 1427 N N . ASN A 1 182 ? -20.327 -2.688 29.498 1.00 96.31 182 ASN A N 1
ATOM 1428 C CA . ASN A 1 182 ? -19.038 -3.047 28.912 1.00 96.31 182 ASN A CA 1
ATOM 1429 C C . ASN A 1 182 ? -19.169 -3.413 27.427 1.00 96.31 182 ASN A C 1
ATOM 1431 O O . ASN A 1 182 ? -18.373 -2.946 26.610 1.00 96.31 182 ASN A O 1
ATOM 1435 N N . ASP A 1 183 ? -20.192 -4.182 27.061 1.00 96.69 183 ASP A N 1
ATOM 1436 C CA . ASP A 1 183 ? -20.442 -4.586 25.678 1.00 96.69 183 ASP A CA 1
ATOM 1437 C C . ASP A 1 183 ? -20.809 -3.400 24.779 1.00 96.69 183 ASP A C 1
ATOM 1439 O O . ASP A 1 183 ? -20.327 -3.304 23.647 1.00 96.69 183 ASP A O 1
ATOM 1443 N N . ILE A 1 184 ? -21.629 -2.463 25.264 1.00 96.50 184 ILE A N 1
ATOM 1444 C CA . ILE A 1 184 ? -21.978 -1.264 24.492 1.00 96.50 184 ILE A CA 1
ATOM 1445 C C . ILE A 1 184 ? -20.768 -0.329 24.366 1.00 96.50 184 ILE A C 1
ATOM 1447 O O . ILE A 1 184 ? -20.505 0.175 23.273 1.00 96.50 184 ILE A O 1
ATOM 1451 N N . ASN A 1 185 ? -19.987 -0.130 25.434 1.00 95.50 185 ASN A N 1
ATOM 1452 C CA . ASN A 1 185 ? -18.769 0.685 25.369 1.00 95.50 185 ASN A CA 1
ATOM 1453 C C . ASN A 1 185 ? -17.757 0.116 24.360 1.00 95.50 185 ASN A C 1
ATOM 1455 O O . ASN A 1 185 ? -17.132 0.889 23.635 1.00 95.50 185 ASN A O 1
ATOM 1459 N N . ARG A 1 186 ? -17.633 -1.217 24.257 1.00 97.44 186 ARG A N 1
ATOM 1460 C CA . ARG A 1 186 ? -16.828 -1.865 23.206 1.00 97.44 186 ARG A CA 1
ATOM 1461 C C . ARG A 1 186 ? -17.334 -1.500 21.813 1.00 97.44 186 ARG A C 1
ATOM 1463 O O . ARG A 1 186 ? -16.555 -1.008 21.008 1.00 97.44 186 ARG A O 1
ATOM 1470 N N . LYS A 1 187 ? -18.642 -1.615 21.554 1.00 96.69 187 LYS A N 1
ATOM 1471 C CA . LYS A 1 187 ? -19.237 -1.231 20.255 1.00 96.69 187 LYS A CA 1
ATOM 1472 C C . LYS A 1 187 ? -18.991 0.234 19.890 1.00 96.69 187 LYS A C 1
ATOM 1474 O O . LYS A 1 187 ? -18.760 0.532 18.717 1.00 96.69 187 LYS A O 1
ATOM 1479 N N . VAL A 1 188 ? -19.057 1.143 20.867 1.00 97.25 188 VAL A N 1
ATOM 1480 C CA . VAL A 1 188 ? -18.738 2.569 20.673 1.00 97.25 188 VAL A CA 1
ATOM 1481 C C . VAL A 1 188 ? -17.270 2.726 20.283 1.00 97.25 188 VAL A C 1
ATOM 1483 O O . VAL A 1 188 ? -16.992 3.261 19.213 1.00 97.25 188 VAL A O 1
ATOM 1486 N N . SER A 1 189 ? -16.355 2.183 21.090 1.00 97.31 189 SER A N 1
ATOM 1487 C CA . SER A 1 189 ? -14.908 2.240 20.849 1.00 97.31 189 SER A CA 1
ATOM 1488 C C . SER A 1 189 ? -14.517 1.648 19.489 1.00 97.31 189 SER A C 1
ATOM 1490 O O . SER A 1 189 ? -13.713 2.231 18.758 1.00 97.31 189 SER A O 1
ATOM 1492 N N . ASP A 1 190 ? -15.105 0.510 19.118 1.00 97.31 190 ASP A N 1
ATOM 1493 C CA . ASP A 1 190 ? -14.864 -0.154 17.836 1.00 97.31 190 ASP A CA 1
ATOM 1494 C C . ASP A 1 190 ? -15.366 0.705 16.669 1.00 97.31 190 ASP A C 1
ATOM 1496 O O . ASP A 1 190 ? -14.661 0.890 15.677 1.00 97.31 190 ASP A O 1
ATOM 1500 N N . SER A 1 191 ? -16.564 1.288 16.798 1.00 97.50 191 SER A N 1
ATOM 1501 C CA . SER A 1 191 ? -17.143 2.167 15.774 1.00 97.50 191 SER A CA 1
ATOM 1502 C C . SER A 1 191 ? -16.326 3.447 15.591 1.00 97.50 191 SER A C 1
ATOM 1504 O O . SER A 1 191 ? -16.089 3.862 14.458 1.00 97.50 191 SER A O 1
ATOM 1506 N N . GLU A 1 192 ? -15.872 4.068 16.682 1.00 97.00 192 GLU A N 1
ATOM 1507 C CA . GLU A 1 192 ? -15.005 5.252 16.656 1.00 97.00 192 GLU A CA 1
ATOM 1508 C C . GLU A 1 192 ? -13.663 4.946 15.990 1.00 97.00 192 GLU A C 1
ATOM 1510 O O . GLU A 1 192 ? -13.244 5.659 15.073 1.00 97.00 192 GLU A O 1
ATOM 1515 N N . SER A 1 193 ? -13.030 3.840 16.386 1.00 97.69 193 SER A N 1
ATOM 1516 C CA . SER A 1 193 ? -11.769 3.379 15.799 1.00 97.69 193 SER A CA 1
ATOM 1517 C C . SER A 1 193 ? -11.926 3.101 14.306 1.00 97.69 193 SER A C 1
ATOM 1519 O O . SER A 1 193 ? -11.093 3.522 13.504 1.00 97.69 193 SER A O 1
ATOM 1521 N N . ARG A 1 194 ? -13.031 2.462 13.907 1.00 97.50 194 ARG A N 1
ATOM 1522 C CA . ARG A 1 194 ? -13.324 2.161 12.503 1.00 97.50 194 ARG A CA 1
ATOM 1523 C C . ARG A 1 194 ? -13.575 3.422 11.680 1.00 97.50 194 ARG A C 1
ATOM 1525 O O . ARG A 1 194 ? -13.082 3.524 10.561 1.00 97.50 194 ARG A O 1
ATOM 1532 N N . ILE A 1 195 ? -14.306 4.398 12.224 1.00 97.81 195 ILE A N 1
ATOM 1533 C CA . ILE A 1 195 ? -14.516 5.704 11.579 1.00 97.81 195 ILE A CA 1
ATOM 1534 C C . ILE A 1 195 ? -13.182 6.408 11.356 1.00 97.81 195 ILE A C 1
ATOM 1536 O O . ILE A 1 195 ? -12.960 6.932 10.263 1.00 97.81 195 ILE A O 1
ATOM 1540 N N . LYS A 1 196 ? -12.311 6.418 12.369 1.00 97.38 196 LYS A N 1
ATOM 1541 C CA . LYS A 1 196 ? -10.985 7.026 12.279 1.00 97.38 196 LYS A CA 1
ATOM 1542 C C . LYS A 1 196 ? -10.150 6.358 11.185 1.00 97.38 196 LYS A C 1
ATOM 1544 O O . LYS A 1 196 ? -9.725 7.048 10.269 1.00 97.38 196 LYS A O 1
ATOM 1549 N N . GLN A 1 197 ? -10.032 5.030 11.213 1.00 96.38 197 GLN A N 1
ATOM 1550 C CA . GLN A 1 197 ? -9.280 4.259 10.215 1.00 96.38 197 GLN A CA 1
ATOM 1551 C C . GLN A 1 197 ? -9.763 4.508 8.780 1.00 96.38 197 GLN A C 1
ATOM 1553 O O . GLN A 1 197 ? -8.955 4.798 7.907 1.00 96.38 197 GLN A O 1
ATOM 1558 N N . ILE A 1 198 ? -11.077 4.437 8.531 1.00 97.06 198 ILE A N 1
ATOM 1559 C CA . ILE A 1 198 ? -11.624 4.657 7.181 1.00 97.06 198 ILE A CA 1
ATOM 1560 C C . ILE A 1 198 ? -11.415 6.108 6.730 1.00 97.06 198 ILE A C 1
ATOM 1562 O O . ILE A 1 198 ? -11.189 6.358 5.549 1.00 97.06 198 ILE A O 1
ATOM 1566 N N . SER A 1 199 ? -11.524 7.072 7.649 1.00 96.12 199 SER A N 1
ATOM 1567 C CA . SER A 1 199 ? -11.293 8.482 7.313 1.00 96.12 199 SER A CA 1
ATOM 1568 C C . SER A 1 199 ? -9.830 8.711 6.934 1.00 96.12 199 SER A C 1
ATOM 1570 O O . SER A 1 199 ? -9.575 9.308 5.897 1.00 96.12 199 SER A O 1
ATOM 1572 N N . GLU A 1 200 ? -8.891 8.153 7.701 1.00 94.69 200 GLU A N 1
ATOM 1573 C CA . GLU A 1 200 ? -7.457 8.203 7.395 1.00 94.69 200 GLU A CA 1
ATOM 1574 C C . GLU A 1 200 ? -7.136 7.524 6.052 1.00 94.69 200 GLU A C 1
ATOM 1576 O O . GLU A 1 200 ? -6.386 8.079 5.258 1.00 94.69 200 GLU A O 1
ATOM 1581 N N . GLU A 1 201 ? -7.734 6.367 5.749 1.00 93.44 201 GLU A N 1
ATOM 1582 C CA . GLU A 1 201 ? -7.550 5.670 4.463 1.00 93.44 201 GLU A CA 1
ATOM 1583 C C . GLU A 1 201 ? -8.057 6.499 3.268 1.00 93.44 201 GLU A C 1
ATOM 1585 O O . GLU A 1 201 ? -7.417 6.538 2.219 1.00 93.44 201 GLU A O 1
ATOM 1590 N N . LEU A 1 202 ? -9.180 7.208 3.429 1.00 94.31 202 LEU A N 1
ATOM 1591 C CA . LEU A 1 202 ? -9.746 8.085 2.397 1.00 94.31 202 LEU A CA 1
ATOM 1592 C C . LEU A 1 202 ? -8.984 9.407 2.214 1.00 94.31 202 LEU A C 1
ATOM 1594 O O . LEU A 1 202 ? -9.176 10.065 1.192 1.00 94.31 202 LEU A O 1
ATOM 1598 N N . GLU A 1 203 ? -8.183 9.820 3.196 1.00 92.94 203 GLU A N 1
ATOM 1599 C CA . GLU A 1 203 ? -7.398 11.064 3.170 1.00 92.94 203 GLU A CA 1
ATOM 1600 C C . GLU A 1 203 ? -5.981 10.870 2.608 1.00 92.94 203 GLU A C 1
ATOM 1602 O O . GLU A 1 203 ? -5.286 11.848 2.329 1.00 92.94 203 GLU A O 1
ATOM 1607 N N . GLN A 1 204 ? -5.540 9.625 2.427 1.00 91.69 204 GLN A N 1
ATOM 1608 C CA . GLN A 1 204 ? -4.214 9.313 1.901 1.00 91.69 204 GLN A CA 1
ATOM 1609 C C . GLN A 1 204 ? -4.049 9.742 0.437 1.00 91.69 204 GLN A C 1
ATOM 1611 O O . GLN A 1 204 ? -4.942 9.556 -0.387 1.00 91.69 204 GLN A O 1
ATOM 1616 N N . ASP A 1 205 ? -2.860 10.250 0.092 1.00 93.19 205 ASP A N 1
ATOM 1617 C CA . ASP A 1 205 ? -2.487 10.499 -1.304 1.00 93.19 205 ASP A CA 1
ATOM 1618 C C . ASP A 1 205 ? -2.257 9.161 -2.021 1.00 93.19 205 ASP A C 1
ATOM 1620 O O . ASP A 1 205 ? -1.339 8.404 -1.688 1.00 93.19 205 ASP A O 1
ATOM 1624 N N . ASN A 1 206 ? -3.120 8.870 -2.994 1.00 93.19 206 ASN A N 1
ATOM 1625 C CA . ASN A 1 206 ? -3.093 7.660 -3.815 1.00 93.19 206 ASN A CA 1
ATOM 1626 C C . ASN A 1 206 ? -2.763 7.973 -5.285 1.00 93.19 206 ASN A C 1
ATOM 1628 O O . ASN A 1 206 ? -3.020 7.160 -6.176 1.00 93.19 206 ASN A O 1
ATOM 1632 N N . GLY A 1 207 ? -2.183 9.146 -5.547 1.00 91.75 207 GLY A N 1
ATOM 1633 C CA . GLY A 1 207 ? -1.826 9.583 -6.887 1.00 91.75 207 GLY A CA 1
ATOM 1634 C C . GLY A 1 207 ? -3.010 10.098 -7.692 1.00 91.75 207 GLY A C 1
ATOM 1635 O O . GLY A 1 207 ? -4.119 10.289 -7.195 1.00 91.75 207 GLY A O 1
ATOM 1636 N N . VAL A 1 208 ? -2.755 10.341 -8.975 1.00 90.69 208 VAL A N 1
ATOM 1637 C CA . VAL A 1 208 ? -3.790 10.785 -9.914 1.00 90.69 208 VAL A CA 1
ATOM 1638 C C . VAL A 1 208 ? -4.853 9.691 -10.049 1.00 90.69 208 VAL A C 1
ATOM 1640 O O . VAL A 1 208 ? -4.519 8.517 -10.206 1.00 90.69 208 VAL A O 1
ATOM 1643 N N . ASP A 1 209 ? -6.126 10.084 -9.966 1.00 92.94 209 ASP A N 1
ATOM 1644 C CA . ASP A 1 209 ? -7.289 9.185 -10.026 1.00 92.94 209 ASP A CA 1
ATOM 1645 C C . ASP A 1 209 ? -7.282 8.043 -8.990 1.00 92.94 209 ASP A C 1
ATOM 1647 O O . ASP A 1 209 ? -7.897 6.999 -9.214 1.00 92.94 209 ASP A O 1
ATOM 1651 N N . ASP A 1 210 ? -6.584 8.232 -7.863 1.00 95.38 210 ASP A N 1
ATOM 1652 C CA . ASP A 1 210 ? -6.425 7.242 -6.791 1.00 95.38 210 ASP A CA 1
ATOM 1653 C C . ASP A 1 210 ? -5.809 5.908 -7.258 1.00 95.38 210 ASP A C 1
ATOM 1655 O O . ASP A 1 210 ? -5.984 4.870 -6.617 1.00 95.38 210 ASP A O 1
ATOM 1659 N N . VAL A 1 211 ? -5.068 5.918 -8.373 1.00 95.62 211 VAL A N 1
ATOM 1660 C CA . VAL A 1 211 ? -4.558 4.711 -9.047 1.00 95.62 211 VAL A CA 1
ATOM 1661 C C . VAL A 1 211 ? -3.702 3.814 -8.145 1.00 95.62 211 VAL A C 1
ATOM 1663 O O . VAL A 1 211 ? -3.673 2.600 -8.337 1.00 95.62 211 VAL A O 1
ATOM 1666 N N . TYR A 1 212 ? -3.042 4.382 -7.132 1.00 96.00 212 TYR A N 1
ATOM 1667 C CA . TYR A 1 212 ? -2.217 3.638 -6.181 1.00 96.00 212 TYR A CA 1
ATOM 1668 C C . TYR A 1 212 ? -2.975 3.072 -4.982 1.00 96.00 212 TYR A C 1
ATOM 1670 O O . TYR A 1 212 ? -2.401 2.282 -4.228 1.00 96.00 212 TYR A O 1
ATOM 1678 N N . LEU A 1 213 ? -4.254 3.414 -4.805 1.00 95.50 213 LEU A N 1
ATOM 1679 C CA . LEU A 1 213 ? -5.041 3.002 -3.642 1.00 95.50 213 LEU A CA 1
ATOM 1680 C C . LEU A 1 213 ? -5.029 1.482 -3.469 1.00 95.50 213 LEU A C 1
ATOM 1682 O O . LEU A 1 213 ? -4.827 0.976 -2.369 1.00 95.50 213 LEU A O 1
ATOM 1686 N N . THR A 1 214 ? -5.206 0.744 -4.565 1.00 93.88 214 THR A N 1
ATOM 1687 C CA . THR A 1 214 ? -5.244 -0.722 -4.530 1.00 93.88 214 THR A CA 1
ATOM 1688 C C . THR A 1 214 ? -3.863 -1.352 -4.394 1.00 93.88 214 THR A C 1
ATOM 1690 O O . THR A 1 214 ? -3.779 -2.507 -3.991 1.00 93.88 214 THR A O 1
ATOM 1693 N N . LEU A 1 215 ? -2.791 -0.625 -4.730 1.00 95.06 215 LEU A N 1
ATOM 1694 C CA . LEU A 1 215 ? -1.414 -1.105 -4.593 1.00 95.06 215 LEU A CA 1
ATOM 1695 C C . LEU A 1 215 ? -0.887 -0.969 -3.168 1.00 95.06 215 LEU A C 1
ATOM 1697 O O . LEU A 1 215 ? 0.073 -1.648 -2.817 1.00 95.06 215 LEU A O 1
ATOM 1701 N N . ARG A 1 216 ? -1.489 -0.112 -2.342 1.00 94.31 216 ARG A N 1
ATOM 1702 C CA . ARG A 1 216 ? -1.046 0.124 -0.968 1.00 94.31 216 ARG A CA 1
ATOM 1703 C C . ARG A 1 216 ? -0.894 -1.193 -0.201 1.00 94.31 216 ARG A C 1
ATOM 1705 O O . ARG A 1 216 ? -1.808 -2.014 -0.163 1.00 94.31 216 ARG A O 1
ATOM 1712 N N . ASN A 1 217 ? 0.272 -1.384 0.412 1.00 95.38 217 ASN A N 1
ATOM 1713 C CA . ASN A 1 217 ? 0.686 -2.592 1.134 1.00 95.38 217 ASN A CA 1
ATOM 1714 C C . ASN A 1 217 ? 0.800 -3.877 0.293 1.00 95.38 217 ASN A C 1
ATOM 1716 O O . ASN A 1 217 ? 1.152 -4.922 0.841 1.00 95.38 217 ASN A O 1
ATOM 1720 N N . GLN A 1 218 ? 0.538 -3.842 -1.017 1.00 97.06 218 GLN A N 1
ATOM 1721 C CA . GLN A 1 218 ? 0.886 -4.958 -1.890 1.00 97.06 218 GLN A CA 1
ATOM 1722 C C . GLN A 1 218 ? 2.402 -5.030 -2.022 1.00 97.06 218 GLN A C 1
ATOM 1724 O O . GLN A 1 218 ? 3.075 -4.001 -2.103 1.00 97.06 218 GLN A O 1
ATOM 1729 N N . CYS A 1 219 ? 2.935 -6.249 -2.049 1.00 97.94 219 CYS A N 1
ATOM 1730 C CA . CYS A 1 219 ? 4.369 -6.465 -2.118 1.00 97.94 219 CYS A CA 1
ATOM 1731 C C . CYS A 1 219 ? 4.771 -7.153 -3.416 1.00 97.94 219 CYS A C 1
ATOM 1733 O O . CYS A 1 219 ? 4.107 -8.084 -3.869 1.00 97.94 219 CYS A O 1
ATOM 1735 N N . ILE A 1 220 ? 5.896 -6.711 -3.959 1.00 98.12 220 ILE A N 1
ATOM 1736 C CA . ILE A 1 220 ? 6.593 -7.311 -5.091 1.00 98.12 220 ILE A CA 1
ATOM 1737 C C . ILE A 1 220 ? 7.965 -7.785 -4.623 1.00 98.12 220 ILE A C 1
ATOM 1739 O O . ILE A 1 220 ? 8.569 -7.190 -3.725 1.00 98.12 220 ILE A O 1
ATOM 1743 N N . GLU A 1 221 ? 8.443 -8.874 -5.214 1.00 96.88 221 GLU A N 1
ATOM 1744 C CA . GLU A 1 221 ? 9.703 -9.507 -4.835 1.00 96.88 221 GLU A CA 1
ATOM 1745 C C . GLU A 1 221 ? 10.554 -9.776 -6.074 1.00 96.88 221 GLU A C 1
ATOM 1747 O O . GLU A 1 221 ? 10.040 -10.101 -7.144 1.00 96.88 221 GLU A O 1
ATOM 1752 N N . HIS A 1 222 ? 11.865 -9.639 -5.916 1.00 95.31 222 HIS A N 1
ATOM 1753 C CA . HIS A 1 222 ? 12.863 -10.000 -6.911 1.00 95.31 222 HIS A CA 1
ATOM 1754 C C . HIS A 1 222 ? 13.994 -10.733 -6.204 1.00 95.31 222 HIS A C 1
ATOM 1756 O O . HIS A 1 222 ? 14.433 -10.310 -5.138 1.00 95.31 222 HIS A O 1
ATOM 1762 N N . THR A 1 223 ? 14.458 -11.836 -6.778 1.00 95.50 223 THR A N 1
ATOM 1763 C CA . THR A 1 223 ? 15.593 -12.589 -6.239 1.00 95.50 223 THR A CA 1
ATOM 1764 C C . THR A 1 223 ? 16.693 -12.599 -7.281 1.00 95.50 223 THR A C 1
ATOM 1766 O O . THR A 1 223 ? 16.442 -13.004 -8.417 1.00 95.50 223 THR A O 1
ATOM 1769 N N . ASP A 1 224 ? 17.874 -12.129 -6.890 1.00 89.88 224 ASP A N 1
ATOM 1770 C CA . ASP A 1 224 ? 19.091 -12.251 -7.687 1.00 89.88 224 ASP A CA 1
ATOM 1771 C C . ASP A 1 224 ? 19.869 -13.519 -7.277 1.00 89.88 224 ASP A C 1
ATOM 1773 O O . ASP A 1 224 ? 19.272 -14.511 -6.852 1.00 89.88 224 ASP A O 1
ATOM 1777 N N . GLU A 1 225 ? 21.192 -13.536 -7.445 1.00 87.00 225 GLU A N 1
ATOM 1778 C CA . GLU A 1 225 ? 22.020 -14.691 -7.077 1.00 87.00 225 GLU A CA 1
ATOM 1779 C C . GLU A 1 225 ? 22.264 -14.821 -5.562 1.00 87.00 225 GLU A C 1
ATOM 1781 O O . GLU A 1 225 ? 22.575 -15.918 -5.095 1.00 87.00 225 GLU A O 1
ATOM 1786 N N . GLU A 1 226 ? 22.130 -13.739 -4.786 1.00 89.12 226 GLU A N 1
ATOM 1787 C CA . GLU A 1 226 ? 22.556 -13.692 -3.380 1.00 89.12 226 GLU A CA 1
ATOM 1788 C C . GLU A 1 226 ? 21.401 -13.387 -2.414 1.00 89.12 226 GLU A C 1
ATOM 1790 O O . GLU A 1 226 ? 21.331 -13.975 -1.330 1.00 89.12 226 GLU A O 1
ATOM 1795 N N . TYR A 1 227 ? 20.466 -12.512 -2.797 1.00 94.06 227 TYR A N 1
ATOM 1796 C CA . TYR A 1 227 ? 19.411 -12.022 -1.917 1.00 94.06 227 TYR A CA 1
ATOM 1797 C C . TYR A 1 227 ? 18.035 -11.938 -2.590 1.00 94.06 227 TYR A C 1
ATOM 1799 O O . TYR A 1 227 ? 17.880 -11.651 -3.776 1.00 94.06 227 TYR A O 1
ATOM 1807 N N . THR A 1 228 ? 16.994 -12.107 -1.770 1.00 96.94 228 THR A N 1
ATOM 1808 C CA . THR A 1 228 ? 15.618 -11.749 -2.129 1.00 96.94 228 THR A CA 1
ATOM 1809 C C . THR A 1 228 ? 15.317 -10.345 -1.631 1.00 96.94 228 THR A C 1
ATOM 1811 O O . THR A 1 228 ? 15.344 -10.079 -0.425 1.00 96.94 228 THR A O 1
ATOM 1814 N N . TYR A 1 229 ? 14.988 -9.457 -2.558 1.00 97.94 229 TYR A N 1
ATOM 1815 C CA . TYR A 1 229 ? 14.520 -8.111 -2.283 1.00 97.94 229 TYR A CA 1
ATOM 1816 C C . TYR A 1 229 ? 13.004 -8.066 -2.339 1.00 97.94 229 TYR A C 1
ATOM 1818 O O . TYR A 1 229 ? 12.380 -8.628 -3.239 1.00 97.94 229 TYR A O 1
ATOM 1826 N N . LYS A 1 230 ? 12.415 -7.364 -1.379 1.00 98.38 230 LYS A N 1
ATOM 1827 C CA . LYS A 1 230 ? 10.975 -7.168 -1.261 1.00 98.38 230 LYS A CA 1
ATOM 1828 C C . LYS A 1 230 ? 10.683 -5.686 -1.142 1.00 98.38 230 LYS A C 1
ATOM 1830 O O . LYS A 1 230 ? 11.307 -5.000 -0.335 1.00 98.38 230 LYS A O 1
ATOM 1835 N N . LEU A 1 231 ? 9.702 -5.217 -1.897 1.00 98.62 231 LEU A N 1
ATOM 1836 C CA . LEU A 1 231 ? 9.141 -3.880 -1.765 1.00 98.62 231 LEU A CA 1
ATOM 1837 C C . LEU A 1 231 ? 7.639 -3.997 -1.535 1.00 98.62 231 LEU A C 1
ATOM 1839 O O . LEU A 1 231 ? 6.956 -4.623 -2.338 1.00 98.62 231 LEU A O 1
ATOM 1843 N N . CYS A 1 232 ? 7.127 -3.376 -0.479 1.00 98.38 232 CYS A N 1
ATOM 1844 C CA . CYS A 1 232 ? 5.700 -3.215 -0.235 1.00 98.38 232 CYS A CA 1
ATOM 1845 C C . CYS A 1 232 ? 5.323 -1.742 -0.432 1.00 98.38 232 CYS A C 1
ATOM 1847 O O . CYS A 1 232 ? 5.817 -0.878 0.297 1.00 98.38 232 CYS A O 1
ATOM 1849 N N . PHE A 1 233 ? 4.459 -1.447 -1.409 1.00 97.81 233 PHE A N 1
ATOM 1850 C CA . PHE A 1 233 ? 4.104 -0.069 -1.766 1.00 97.81 233 PHE A CA 1
ATOM 1851 C C . PHE A 1 233 ? 3.557 0.697 -0.553 1.00 97.81 233 PHE A C 1
ATOM 1853 O O . PHE A 1 233 ? 2.618 0.241 0.101 1.00 97.81 233 PHE A O 1
ATOM 1860 N N . PHE A 1 234 ? 4.125 1.874 -0.280 1.00 97.25 234 PHE A N 1
ATOM 1861 C CA . PHE A 1 234 ? 3.773 2.753 0.845 1.00 97.25 234 PHE A CA 1
ATOM 1862 C C . PHE A 1 234 ? 3.931 2.131 2.245 1.00 97.25 234 PHE A C 1
ATOM 1864 O O . PHE A 1 234 ? 3.398 2.675 3.211 1.00 97.25 234 PHE A O 1
ATOM 1871 N N . SER A 1 235 ? 4.652 1.012 2.368 1.00 97.62 235 SER A N 1
ATOM 1872 C CA . SER A 1 235 ? 4.923 0.349 3.648 1.00 97.62 235 SER A CA 1
ATOM 1873 C C . SER A 1 235 ? 6.421 0.296 3.914 1.00 97.62 235 SER A C 1
ATOM 1875 O O . SER A 1 235 ? 6.961 1.166 4.592 1.00 97.62 235 SER A O 1
ATOM 1877 N N . ASP A 1 236 ? 7.120 -0.696 3.366 1.00 98.44 236 ASP A N 1
ATOM 1878 C CA . ASP A 1 236 ? 8.519 -0.961 3.684 1.00 98.44 236 ASP A CA 1
ATOM 1879 C C . ASP A 1 236 ? 9.233 -1.748 2.580 1.00 98.44 236 ASP A C 1
ATOM 1881 O O . ASP A 1 236 ? 8.612 -2.343 1.698 1.00 98.44 236 ASP A O 1
ATOM 1885 N N . SER A 1 237 ? 10.561 -1.743 2.646 1.00 98.44 237 SER A N 1
ATOM 1886 C CA . SER A 1 237 ? 11.466 -2.457 1.746 1.00 98.44 237 SER A CA 1
ATOM 1887 C C . SER A 1 237 ? 12.464 -3.304 2.540 1.00 98.44 237 SER A C 1
ATOM 1889 O O . SER A 1 237 ? 12.880 -2.934 3.644 1.00 98.44 237 SER A O 1
ATOM 1891 N N . LYS A 1 238 ? 12.833 -4.474 2.006 1.00 98.12 238 LYS A N 1
ATOM 1892 C CA . LYS A 1 238 ? 13.662 -5.476 2.697 1.00 98.12 238 LYS A CA 1
ATOM 1893 C C . LYS A 1 238 ? 14.616 -6.211 1.752 1.00 98.12 238 LYS A C 1
ATOM 1895 O O . LYS A 1 238 ? 14.287 -6.440 0.593 1.00 98.12 238 LYS A O 1
ATOM 1900 N N . GLN A 1 239 ? 15.755 -6.640 2.296 1.00 96.75 239 GLN A N 1
ATOM 1901 C CA . GLN A 1 239 ? 16.696 -7.605 1.715 1.00 96.75 239 GLN A CA 1
ATOM 1902 C C . GLN A 1 239 ? 16.767 -8.813 2.656 1.00 96.75 239 GLN A C 1
ATOM 1904 O O . GLN A 1 239 ? 17.339 -8.733 3.748 1.00 96.75 239 GLN A O 1
ATOM 1909 N N . GLY A 1 240 ? 16.138 -9.925 2.279 1.00 94.56 240 GLY A N 1
ATOM 1910 C CA . GLY A 1 240 ? 15.904 -11.047 3.186 1.00 94.56 240 GLY A CA 1
ATOM 1911 C C . GLY A 1 240 ? 15.162 -10.587 4.448 1.00 94.56 240 GLY A C 1
ATOM 1912 O O . GLY A 1 240 ? 14.035 -10.101 4.379 1.00 94.56 240 GLY A O 1
ATOM 1913 N N . TYR A 1 241 ? 15.812 -10.706 5.608 1.00 94.25 241 TYR A N 1
ATOM 1914 C CA . TYR A 1 241 ? 15.278 -10.230 6.894 1.00 94.25 241 TYR A CA 1
ATOM 1915 C C . TYR A 1 241 ? 15.698 -8.796 7.248 1.00 94.25 241 TYR A C 1
ATOM 1917 O O . TYR A 1 241 ? 15.174 -8.223 8.204 1.00 94.25 241 TYR A O 1
ATOM 1925 N N . THR A 1 242 ? 16.640 -8.215 6.506 1.00 96.50 242 THR A N 1
ATOM 1926 C CA . THR A 1 242 ? 17.186 -6.885 6.781 1.00 96.50 242 THR A CA 1
ATOM 1927 C C . THR A 1 242 ? 16.234 -5.817 6.259 1.00 96.50 242 THR A C 1
ATOM 1929 O O . THR A 1 242 ? 15.901 -5.804 5.075 1.00 96.50 242 THR A O 1
ATOM 1932 N N . SER A 1 243 ? 15.819 -4.892 7.128 1.00 97.94 243 SER A N 1
ATOM 1933 C CA . SER A 1 243 ? 15.037 -3.723 6.707 1.00 97.94 243 SER A CA 1
ATOM 1934 C C . SER A 1 243 ? 15.908 -2.753 5.909 1.00 97.94 243 SER A C 1
ATOM 1936 O O . SER A 1 243 ? 16.962 -2.330 6.395 1.00 97.94 243 SER A O 1
ATOM 1938 N N . LEU A 1 244 ? 15.457 -2.390 4.709 1.00 98.12 244 LEU A N 1
ATOM 1939 C CA . LEU A 1 244 ? 16.091 -1.379 3.862 1.00 98.12 244 LEU A CA 1
ATOM 1940 C C . LEU A 1 244 ? 15.428 -0.002 3.976 1.00 98.12 244 LEU A C 1
ATOM 1942 O O . LEU A 1 244 ? 15.981 0.974 3.482 1.00 98.12 244 LEU A O 1
ATOM 1946 N N . GLY A 1 245 ? 14.276 0.088 4.641 1.00 98.19 245 GLY A N 1
ATOM 1947 C CA . GLY A 1 245 ? 13.595 1.347 4.924 1.00 98.19 245 GLY A CA 1
ATOM 1948 C C . GLY A 1 245 ? 12.078 1.207 4.969 1.00 98.19 245 GLY A C 1
ATOM 1949 O O . GLY A 1 245 ? 11.505 0.297 4.370 1.00 98.19 245 GLY A O 1
ATOM 1950 N N . THR A 1 246 ? 11.439 2.144 5.655 1.00 98.50 246 THR A N 1
ATOM 1951 C CA . THR A 1 246 ? 9.991 2.359 5.707 1.00 98.50 246 THR A CA 1
ATOM 1952 C C . THR A 1 246 ? 9.647 3.546 4.816 1.00 98.50 246 THR A C 1
ATOM 1954 O O . THR A 1 246 ? 10.440 4.480 4.708 1.00 98.50 246 THR A O 1
ATOM 1957 N N . PHE A 1 247 ? 8.487 3.515 4.166 1.00 98.31 247 PHE A N 1
ATOM 1958 C CA . PHE A 1 247 ? 8.022 4.597 3.305 1.00 98.31 247 PHE A CA 1
ATOM 1959 C C . PHE A 1 247 ? 8.005 5.939 4.054 1.00 98.31 247 PHE A C 1
ATOM 1961 O O . PHE A 1 247 ? 7.444 6.037 5.146 1.00 98.31 247 PHE A O 1
ATOM 1968 N N . GLU A 1 248 ? 8.601 6.966 3.452 1.00 97.81 248 GLU A N 1
ATOM 1969 C CA . GLU A 1 248 ? 8.666 8.320 4.009 1.00 97.81 248 GLU A CA 1
ATOM 1970 C C . GLU A 1 248 ? 7.935 9.330 3.125 1.00 97.81 248 GLU A C 1
ATOM 1972 O O . GLU A 1 248 ? 7.105 10.100 3.607 1.00 97.81 248 GLU A O 1
ATOM 1977 N N . SER A 1 249 ? 8.244 9.347 1.828 1.00 96.56 249 SER A N 1
ATOM 1978 C CA . SER A 1 249 ? 7.699 10.341 0.906 1.00 96.56 249 SER A CA 1
ATOM 1979 C C . SER A 1 249 ? 7.612 9.819 -0.523 1.00 96.56 249 SER A C 1
ATOM 1981 O O . SER A 1 249 ? 8.235 8.820 -0.895 1.00 96.56 249 SER A O 1
ATOM 1983 N N . TRP A 1 250 ? 6.815 10.513 -1.328 1.00 95.19 250 TRP A N 1
ATOM 1984 C CA . TRP A 1 250 ? 6.637 10.234 -2.743 1.00 95.19 250 TRP A CA 1
ATOM 1985 C C . TRP A 1 250 ? 6.694 11.535 -3.538 1.00 95.19 250 TRP A C 1
ATOM 1987 O O . TRP A 1 250 ? 5.942 12.471 -3.266 1.00 95.19 250 TRP A O 1
ATOM 1997 N N . ASP A 1 251 ? 7.578 11.564 -4.528 1.00 95.06 251 ASP A N 1
ATOM 1998 C CA . ASP A 1 251 ? 7.642 12.589 -5.556 1.00 95.06 251 ASP A CA 1
ATOM 1999 C C . ASP A 1 251 ? 6.964 12.076 -6.835 1.00 95.06 251 ASP A C 1
ATOM 2001 O O . ASP A 1 251 ? 7.446 11.156 -7.504 1.00 95.06 251 ASP A O 1
ATOM 2005 N N . LYS A 1 252 ? 5.812 12.670 -7.155 1.00 90.38 252 LYS A N 1
ATOM 2006 C CA . LYS A 1 252 ? 4.994 12.318 -8.323 1.00 90.38 252 LYS A CA 1
ATOM 2007 C C . LYS A 1 252 ? 5.580 12.844 -9.631 1.00 90.38 252 LYS A C 1
ATOM 2009 O O . LYS A 1 252 ? 5.339 12.244 -10.668 1.00 90.38 252 LYS A O 1
ATOM 2014 N N . GLU A 1 253 ? 6.326 13.945 -9.587 1.00 90.06 253 GLU A N 1
ATOM 2015 C CA . GLU A 1 253 ? 6.941 14.549 -10.774 1.00 90.06 253 GLU A CA 1
ATOM 2016 C C . GLU A 1 253 ? 8.219 13.800 -11.150 1.00 90.06 253 GLU A C 1
ATOM 2018 O O . GLU A 1 253 ? 8.481 13.552 -12.325 1.00 90.06 253 GLU A O 1
ATOM 2023 N N . ALA A 1 254 ? 8.986 13.375 -10.145 1.00 94.38 254 ALA A N 1
ATOM 2024 C CA . ALA A 1 254 ? 10.168 12.543 -10.335 1.00 94.38 254 ALA A CA 1
ATOM 2025 C C . ALA A 1 254 ? 9.853 11.039 -10.449 1.00 94.38 254 ALA A C 1
ATOM 2027 O O . ALA A 1 254 ? 10.784 10.242 -10.561 1.00 94.38 254 ALA A O 1
ATOM 2028 N N . HIS A 1 255 ? 8.575 10.641 -10.386 1.00 95.38 255 HIS A N 1
ATOM 2029 C CA . HIS A 1 255 ? 8.132 9.241 -10.399 1.00 95.38 255 HIS A CA 1
ATOM 2030 C C . HIS A 1 255 ? 8.908 8.369 -9.393 1.00 95.38 255 HIS A C 1
ATOM 2032 O O . HIS A 1 255 ? 9.378 7.280 -9.722 1.00 95.38 255 HIS A O 1
ATOM 2038 N N . SER A 1 256 ? 9.101 8.860 -8.161 1.00 97.56 256 SER A N 1
ATOM 2039 C CA . SER A 1 256 ? 9.999 8.210 -7.199 1.00 97.56 256 SER A CA 1
ATOM 2040 C C . SER A 1 256 ? 9.503 8.210 -5.757 1.00 97.56 256 SER A C 1
ATOM 2042 O O . SER A 1 256 ? 9.005 9.210 -5.249 1.00 97.56 256 SER A O 1
ATOM 2044 N N . MET A 1 257 ? 9.665 7.083 -5.065 1.00 98.06 257 MET A N 1
ATOM 2045 C CA . MET A 1 257 ? 9.314 6.928 -3.651 1.00 98.06 257 MET A CA 1
ATOM 2046 C C . MET A 1 257 ? 10.571 6.746 -2.803 1.00 98.06 257 MET A C 1
ATOM 2048 O O . MET A 1 257 ? 11.468 5.984 -3.164 1.00 98.06 257 MET A O 1
ATOM 2052 N N . SER A 1 258 ? 10.607 7.403 -1.646 1.00 98.44 258 SER A N 1
ATOM 2053 C CA . SER A 1 258 ? 11.714 7.313 -0.693 1.00 98.44 258 SER A CA 1
ATOM 2054 C C . SER A 1 258 ? 11.335 6.443 0.498 1.00 98.44 258 SER A C 1
ATOM 2056 O O . SER A 1 258 ? 10.312 6.672 1.147 1.00 98.44 258 SER A O 1
ATOM 2058 N N . TYR A 1 259 ? 12.184 5.461 0.792 1.00 98.69 259 TYR A N 1
ATOM 2059 C CA . TYR A 1 259 ? 12.084 4.588 1.955 1.00 98.69 259 TYR A CA 1
ATOM 2060 C C . TYR A 1 259 ? 13.332 4.781 2.814 1.00 98.69 259 TYR A C 1
ATOM 2062 O O . TYR A 1 259 ? 14.451 4.554 2.356 1.00 98.69 259 TYR A O 1
ATOM 2070 N N . THR A 1 260 ? 13.163 5.199 4.062 1.00 98.38 260 THR A N 1
ATOM 2071 C CA . THR A 1 260 ? 14.277 5.561 4.951 1.00 98.38 260 THR A CA 1
ATOM 2072 C C . THR A 1 260 ? 14.135 4.893 6.310 1.00 98.38 260 THR A C 1
ATOM 2074 O O . THR A 1 260 ? 13.240 4.081 6.532 1.00 98.38 260 THR A O 1
ATOM 2077 N N . SER A 1 261 ? 15.046 5.184 7.241 1.00 97.25 261 SER A N 1
ATOM 2078 C CA . SER A 1 261 ? 15.023 4.594 8.588 1.00 97.25 261 SER A CA 1
ATOM 2079 C C . SER A 1 261 ? 15.101 3.058 8.592 1.00 97.25 261 SER A C 1
ATOM 2081 O O . SER A 1 261 ? 14.512 2.394 9.446 1.00 97.25 261 SER A O 1
ATOM 2083 N N . GLY A 1 262 ? 15.831 2.480 7.633 1.00 97.75 262 GLY A N 1
ATOM 2084 C CA . GLY A 1 262 ? 16.125 1.053 7.596 1.00 97.75 262 GLY A CA 1
ATOM 2085 C C . GLY A 1 262 ? 17.121 0.629 8.675 1.00 97.75 262 GLY A C 1
ATOM 2086 O O . GLY A 1 262 ? 17.620 1.426 9.473 1.00 97.75 262 GLY A O 1
ATOM 2087 N N . GLN A 1 263 ? 17.446 -0.662 8.701 1.00 98.00 263 GLN A N 1
ATOM 2088 C CA . GLN A 1 263 ? 18.361 -1.217 9.693 1.00 98.00 263 GLN A CA 1
ATOM 2089 C C . GLN A 1 263 ? 19.757 -0.591 9.568 1.00 98.00 263 GLN A C 1
ATOM 2091 O O . GLN A 1 263 ? 20.322 -0.528 8.472 1.00 98.00 263 GLN A O 1
ATOM 2096 N N . THR A 1 264 ? 20.351 -0.195 10.698 1.00 96.06 264 THR A N 1
ATOM 2097 C CA . THR A 1 264 ? 21.682 0.424 10.741 1.00 96.06 264 THR A CA 1
ATOM 2098 C C . THR A 1 264 ? 22.746 -0.440 10.067 1.00 96.06 264 THR A C 1
ATOM 2100 O O . THR A 1 264 ? 22.833 -1.657 10.263 1.00 96.06 264 THR A O 1
ATOM 2103 N N . CYS A 1 265 ? 23.565 0.211 9.250 1.00 93.69 265 CYS A N 1
ATOM 2104 C CA . CYS A 1 265 ? 24.672 -0.388 8.529 1.00 93.69 265 CYS A CA 1
ATOM 2105 C C . CYS A 1 265 ? 25.987 -0.208 9.291 1.00 93.69 265 CYS A C 1
ATOM 2107 O O . CYS A 1 265 ? 26.260 0.859 9.839 1.00 93.69 265 CYS A O 1
ATOM 2109 N N . TRP A 1 266 ? 26.843 -1.232 9.311 1.00 90.12 266 TRP A N 1
ATOM 2110 C CA . TRP A 1 266 ? 28.164 -1.096 9.923 1.00 90.12 266 TRP A CA 1
ATOM 2111 C C . TRP A 1 266 ? 29.024 -0.116 9.120 1.00 90.12 266 TRP A C 1
ATOM 2113 O O . TRP A 1 266 ? 29.282 -0.351 7.938 1.00 90.12 266 TRP A O 1
ATOM 2123 N N . ASN A 1 267 ? 29.519 0.952 9.752 1.00 90.62 267 ASN A N 1
ATOM 2124 C CA . ASN A 1 267 ? 30.266 2.029 9.088 1.00 90.62 267 ASN A CA 1
ATOM 2125 C C . ASN A 1 267 ? 29.511 2.625 7.882 1.00 90.62 267 ASN A C 1
ATOM 2127 O O . ASN A 1 267 ? 30.099 2.786 6.810 1.00 90.62 267 ASN A O 1
ATOM 2131 N N . GLY A 1 268 ? 28.208 2.862 8.021 1.00 90.69 268 GLY A N 1
ATOM 2132 C CA . GLY A 1 268 ? 27.365 3.482 7.000 1.00 90.69 268 GLY A CA 1
ATOM 2133 C C . GLY A 1 268 ? 26.142 4.156 7.629 1.00 90.69 268 GLY A C 1
ATOM 2134 O O . GLY A 1 268 ? 25.952 4.049 8.845 1.00 90.69 268 GLY A O 1
ATOM 2135 N N . PRO A 1 269 ? 25.323 4.855 6.829 1.00 94.44 269 PRO A N 1
ATOM 2136 C CA . PRO A 1 269 ? 24.062 5.404 7.310 1.00 94.44 269 PRO A CA 1
ATOM 2137 C C . PRO A 1 269 ? 23.074 4.287 7.691 1.00 94.44 269 PRO A C 1
ATOM 2139 O O . PRO A 1 269 ? 23.316 3.092 7.481 1.00 94.44 269 PRO A O 1
ATOM 2142 N N . ALA A 1 270 ? 21.936 4.669 8.271 1.00 97.06 270 ALA A N 1
ATOM 2143 C CA . ALA A 1 270 ? 20.782 3.775 8.283 1.00 97.06 270 ALA A CA 1
ATOM 2144 C C . ALA A 1 270 ? 20.432 3.408 6.836 1.00 97.06 270 ALA A C 1
ATOM 2146 O O . ALA A 1 270 ? 20.501 4.274 5.963 1.00 97.06 270 ALA A O 1
ATOM 2147 N N . ARG A 1 271 ? 20.095 2.137 6.582 1.00 98.44 271 ARG A N 1
ATOM 2148 C CA . ARG A 1 271 ? 19.755 1.707 5.224 1.00 98.44 271 ARG A CA 1
ATOM 2149 C C . ARG A 1 271 ? 18.579 2.515 4.680 1.00 98.44 271 ARG A C 1
ATOM 2151 O O . ARG A 1 271 ? 17.649 2.832 5.427 1.00 98.44 271 ARG A O 1
ATOM 2158 N N . SER A 1 272 ? 18.638 2.835 3.398 1.00 98.44 272 SER A N 1
ATOM 2159 C CA . SER A 1 272 ? 17.581 3.542 2.681 1.00 98.44 272 SER A CA 1
ATOM 2160 C C . SER A 1 272 ? 17.410 2.964 1.283 1.00 98.44 272 SER A C 1
ATOM 2162 O O . SER A 1 272 ? 18.345 2.412 0.708 1.00 98.44 272 SER A O 1
ATOM 2164 N N . THR A 1 273 ? 16.208 3.093 0.731 1.00 98.62 273 THR A N 1
ATOM 2165 C CA . THR A 1 273 ? 15.885 2.677 -0.634 1.00 98.62 273 THR A CA 1
ATOM 2166 C C . THR A 1 273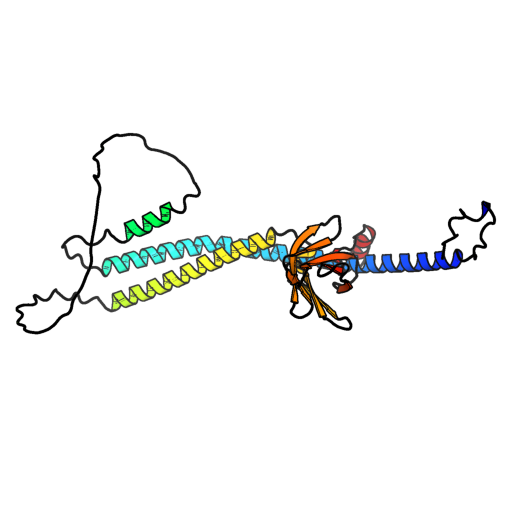 ? 15.197 3.816 -1.370 1.00 98.62 273 THR A C 1
ATOM 2168 O O . THR A 1 273 ? 14.159 4.314 -0.930 1.00 98.62 273 THR A O 1
ATOM 2171 N N . LEU A 1 274 ? 15.753 4.202 -2.514 1.00 98.62 274 LEU A N 1
ATOM 2172 C CA . LEU A 1 274 ? 15.077 5.026 -3.505 1.00 98.62 274 LEU A CA 1
ATOM 2173 C C . LEU A 1 274 ? 14.412 4.103 -4.527 1.00 98.62 274 LEU A C 1
ATOM 2175 O O . LEU A 1 274 ? 15.075 3.285 -5.162 1.00 98.62 274 LEU A O 1
ATOM 2179 N N . VAL A 1 275 ? 13.103 4.237 -4.694 1.00 98.69 275 VAL A N 1
ATOM 2180 C CA . VAL A 1 275 ? 12.331 3.505 -5.700 1.00 98.69 275 VAL A CA 1
ATOM 2181 C C . VAL A 1 275 ? 12.042 4.444 -6.861 1.00 98.69 275 VAL A C 1
ATOM 2183 O O . VAL A 1 275 ? 11.399 5.468 -6.658 1.00 98.69 275 VAL A O 1
ATOM 2186 N N . GLN A 1 276 ? 12.475 4.092 -8.068 1.00 98.50 276 GLN A N 1
ATOM 2187 C CA . GLN A 1 276 ? 12.076 4.753 -9.311 1.00 98.50 276 GLN A CA 1
ATOM 2188 C C . GLN A 1 276 ? 11.000 3.924 -10.002 1.00 98.50 276 GLN A C 1
ATOM 2190 O O . GLN A 1 276 ? 11.169 2.723 -10.225 1.00 98.50 276 GLN A O 1
ATOM 2195 N N . LEU A 1 277 ? 9.887 4.569 -10.322 1.00 98.00 277 LEU A N 1
ATOM 2196 C CA . LEU A 1 277 ? 8.725 3.955 -10.937 1.00 98.00 277 LEU A CA 1
ATOM 2197 C C . LEU A 1 277 ? 8.760 4.222 -12.442 1.00 98.00 277 LEU A C 1
ATOM 2199 O O . LEU A 1 277 ? 9.048 5.332 -12.883 1.00 98.00 277 LEU A O 1
ATOM 2203 N N . GLN A 1 278 ? 8.446 3.205 -13.237 1.00 97.44 278 GLN A N 1
ATOM 2204 C CA . GLN A 1 278 ? 8.325 3.335 -14.685 1.00 97.44 278 GLN A CA 1
ATOM 2205 C C . GLN A 1 278 ? 7.122 2.559 -15.214 1.00 97.44 278 GLN A C 1
ATOM 2207 O O . GLN A 1 278 ? 6.684 1.568 -14.622 1.00 97.44 278 GLN A O 1
ATOM 2212 N N . CYS A 1 279 ? 6.598 3.006 -16.356 1.00 97.56 279 CYS A N 1
ATOM 2213 C CA . CYS A 1 279 ? 5.498 2.324 -17.026 1.00 97.56 279 CYS A CA 1
ATOM 2214 C C . CYS A 1 279 ? 5.888 0.880 -17.368 1.00 97.56 279 CYS A C 1
ATOM 2216 O O . CYS A 1 279 ? 6.917 0.621 -17.993 1.00 97.56 279 CYS A O 1
ATOM 2218 N N . ALA A 1 280 ? 5.039 -0.059 -16.961 1.00 97.75 280 ALA A N 1
ATOM 2219 C CA . ALA A 1 280 ? 5.145 -1.466 -17.309 1.00 97.75 280 ALA A CA 1
ATOM 2220 C C . ALA A 1 280 ? 3.755 -2.100 -17.374 1.00 97.75 280 ALA A C 1
ATOM 2222 O O . ALA A 1 280 ? 2.771 -1.547 -16.889 1.00 97.75 280 ALA A O 1
ATOM 2223 N N . THR A 1 281 ? 3.667 -3.301 -17.936 1.00 96.81 281 THR A N 1
ATOM 2224 C CA . THR A 1 281 ? 2.408 -4.050 -17.992 1.00 96.81 281 THR A CA 1
ATOM 2225 C C . THR A 1 281 ? 2.066 -4.737 -16.672 1.00 96.81 281 THR A C 1
ATOM 2227 O O . THR A 1 281 ? 0.936 -5.179 -16.502 1.00 96.81 281 THR A O 1
ATOM 2230 N N . GLU A 1 282 ? 2.992 -4.861 -15.724 1.00 96.62 282 GLU A N 1
ATOM 2231 C CA . GLU A 1 282 ? 2.776 -5.552 -14.448 1.00 96.62 282 GLU A CA 1
ATOM 2232 C C . GLU A 1 282 ? 3.543 -4.869 -13.321 1.00 96.62 282 GLU A C 1
ATOM 2234 O O . GLU A 1 282 ? 4.537 -4.187 -13.567 1.00 96.62 282 GLU A O 1
ATOM 2239 N N . ASN A 1 283 ? 3.066 -5.056 -12.087 1.00 97.75 283 ASN A N 1
ATOM 2240 C CA . ASN A 1 283 ? 3.770 -4.612 -10.890 1.00 97.75 283 ASN A CA 1
ATOM 2241 C C . ASN A 1 283 ? 4.942 -5.560 -10.639 1.00 97.75 283 ASN A C 1
ATOM 2243 O O . ASN A 1 283 ? 4.731 -6.695 -10.214 1.00 97.75 283 ASN A O 1
ATOM 2247 N N . THR A 1 284 ? 6.164 -5.112 -10.905 1.00 97.25 284 THR A N 1
ATOM 2248 C CA . THR A 1 284 ? 7.355 -5.952 -10.749 1.00 97.25 284 THR A CA 1
ATOM 2249 C C . THR A 1 284 ? 8.574 -5.139 -10.350 1.00 97.25 284 THR A C 1
ATOM 2251 O O . THR A 1 284 ? 8.755 -3.998 -10.777 1.00 97.25 284 THR A O 1
ATOM 2254 N N . LEU A 1 285 ? 9.431 -5.743 -9.531 1.00 97.81 285 LEU A N 1
ATOM 2255 C CA . LEU A 1 285 ? 10.736 -5.193 -9.200 1.00 97.81 285 LEU A CA 1
ATOM 2256 C C . LEU A 1 285 ? 11.699 -5.617 -10.316 1.00 97.81 285 LEU A C 1
ATOM 2258 O O . LEU A 1 285 ? 12.039 -6.791 -10.444 1.00 97.81 285 LEU A O 1
ATOM 2262 N N . ILE A 1 286 ? 12.044 -4.663 -11.184 1.00 96.56 286 ILE A N 1
ATOM 2263 C CA . ILE A 1 286 ? 12.779 -4.898 -12.435 1.00 96.56 286 ILE A CA 1
ATOM 2264 C C . ILE A 1 286 ? 14.266 -5.070 -12.157 1.00 96.56 286 ILE A C 1
ATOM 2266 O O . ILE A 1 286 ? 14.892 -5.978 -12.697 1.00 96.56 286 ILE A O 1
ATOM 2270 N N . SER A 1 287 ? 14.829 -4.199 -11.323 1.00 95.88 287 SER A N 1
ATOM 2271 C CA . SER A 1 287 ? 16.234 -4.283 -10.938 1.00 95.88 287 SER A CA 1
ATOM 2272 C C . SER A 1 287 ? 16.480 -3.664 -9.574 1.00 95.88 287 SER A C 1
ATOM 2274 O O . SER A 1 287 ? 15.823 -2.694 -9.190 1.00 95.88 287 SER A O 1
ATOM 2276 N N . VAL A 1 288 ? 17.490 -4.188 -8.890 1.00 97.31 288 VAL A N 1
ATOM 2277 C CA . VAL A 1 288 ? 17.999 -3.671 -7.621 1.00 97.31 288 VAL A CA 1
ATOM 2278 C C . VAL A 1 288 ? 19.490 -3.401 -7.765 1.00 97.31 288 VAL A C 1
ATOM 2280 O O . VAL A 1 288 ? 20.210 -4.179 -8.385 1.00 97.31 288 VAL A O 1
ATOM 2283 N N . SER A 1 289 ? 19.958 -2.292 -7.201 1.00 96.31 289 SER A N 1
ATOM 2284 C CA . SER A 1 289 ? 21.383 -1.969 -7.118 1.00 96.31 289 SER A CA 1
ATOM 2285 C C . SER A 1 289 ? 21.701 -1.239 -5.815 1.00 96.31 289 SER A C 1
ATOM 2287 O O . SER A 1 289 ? 20.839 -0.566 -5.257 1.00 96.31 289 SER A O 1
ATOM 2289 N N . GLU A 1 290 ? 22.936 -1.365 -5.332 1.00 95.94 290 GLU A N 1
ATOM 2290 C CA . GLU A 1 290 ? 23.471 -0.622 -4.181 1.00 95.94 290 GLU A CA 1
ATOM 2291 C C . GLU A 1 290 ? 24.561 0.343 -4.690 1.00 95.94 290 GLU A C 1
ATOM 2293 O O . GLU A 1 290 ? 25.746 0.001 -4.667 1.00 95.94 290 GLU A O 1
ATOM 2298 N N . PRO A 1 291 ? 24.191 1.512 -5.259 1.00 95.81 291 PRO A N 1
ATOM 2299 C CA . PRO A 1 291 ? 25.163 2.449 -5.829 1.00 95.81 291 PRO A CA 1
ATOM 2300 C C . PRO A 1 291 ? 26.104 3.051 -4.777 1.00 95.81 291 PRO A C 1
ATOM 2302 O O . PRO A 1 291 ? 27.276 3.282 -5.070 1.00 95.81 291 PRO A O 1
ATOM 2305 N N . ASN A 1 292 ? 25.607 3.276 -3.557 1.00 95.31 292 ASN A N 1
ATOM 2306 C CA . ASN A 1 292 ? 26.409 3.662 -2.402 1.00 95.31 292 ASN A CA 1
ATOM 2307 C C . ASN A 1 292 ? 26.157 2.684 -1.263 1.00 95.31 292 ASN A C 1
ATOM 2309 O O . ASN A 1 292 ? 25.093 2.081 -1.160 1.00 95.31 292 ASN A O 1
ATOM 2313 N N . LYS A 1 293 ? 27.126 2.578 -0.355 1.00 95.06 293 LYS A N 1
ATOM 2314 C CA . LYS A 1 293 ? 27.034 1.671 0.784 1.00 95.06 293 LYS A CA 1
ATOM 2315 C C . LYS A 1 293 ? 25.763 1.923 1.602 1.00 95.06 293 LYS A C 1
ATOM 2317 O O . LYS A 1 293 ? 25.626 2.975 2.225 1.00 95.06 293 LYS A O 1
ATOM 2322 N N . CYS A 1 294 ? 24.923 0.897 1.689 1.00 96.06 294 CYS A N 1
ATOM 2323 C CA . CYS A 1 294 ? 23.654 0.884 2.402 1.00 96.06 294 CYS A CA 1
ATOM 2324 C C . CYS A 1 294 ? 22.596 1.868 1.868 1.00 96.06 294 CYS A C 1
ATOM 2326 O O . CYS A 1 294 ? 21.611 2.128 2.555 1.00 96.06 294 CYS A O 1
ATOM 2328 N N . GLU A 1 295 ? 22.756 2.346 0.634 1.00 97.56 295 GLU A N 1
ATOM 2329 C CA . GLU A 1 295 ? 21.748 3.099 -0.114 1.00 97.56 295 GLU A CA 1
ATOM 2330 C C . GLU A 1 295 ? 21.381 2.299 -1.366 1.00 97.56 295 GLU A C 1
ATOM 2332 O O . GLU A 1 295 ? 22.224 2.041 -2.226 1.00 97.56 295 GLU A O 1
ATOM 2337 N N . TYR A 1 296 ? 20.119 1.896 -1.464 1.00 97.81 296 TYR A N 1
ATOM 2338 C CA . TYR A 1 296 ? 19.626 1.023 -2.523 1.00 97.81 296 TYR A CA 1
ATOM 2339 C C . TYR A 1 296 ? 18.819 1.816 -3.551 1.00 97.81 296 TYR A C 1
ATOM 2341 O O . TYR A 1 296 ? 18.071 2.730 -3.206 1.00 97.81 296 TYR A O 1
ATOM 2349 N N . LEU A 1 297 ? 18.935 1.432 -4.820 1.00 98.44 297 LEU A N 1
ATOM 2350 C CA . LEU A 1 297 ? 18.113 1.917 -5.922 1.00 98.44 297 LEU A CA 1
ATOM 2351 C C . LEU A 1 297 ? 17.305 0.754 -6.496 1.00 98.44 297 LEU A C 1
ATOM 2353 O O . LEU A 1 297 ? 17.869 -0.218 -7.007 1.00 98.44 297 LEU A O 1
ATOM 2357 N N . PHE A 1 298 ? 15.984 0.866 -6.407 1.00 98.50 298 PHE A N 1
ATOM 2358 C CA . PHE A 1 298 ? 15.028 -0.090 -6.955 1.00 98.50 298 PHE A CA 1
ATOM 2359 C C . PHE A 1 298 ? 14.372 0.522 -8.190 1.00 98.50 298 PHE A C 1
ATOM 2361 O O . PHE A 1 298 ? 13.793 1.602 -8.106 1.00 98.50 298 PHE A O 1
ATOM 2368 N N . ILE A 1 299 ? 14.412 -0.183 -9.319 1.00 98.38 299 ILE A N 1
ATOM 2369 C CA . ILE A 1 299 ? 13.626 0.167 -10.507 1.00 98.38 299 ILE A CA 1
ATOM 2370 C C . ILE A 1 299 ? 12.389 -0.719 -10.520 1.00 98.38 299 ILE A C 1
ATOM 2372 O O . ILE A 1 299 ? 12.494 -1.947 -10.557 1.00 98.38 299 ILE A O 1
ATOM 2376 N N . VAL A 1 300 ? 11.214 -0.104 -10.477 1.00 98.56 300 VAL A N 1
ATOM 2377 C CA . VAL A 1 300 ? 9.931 -0.792 -10.355 1.00 98.56 300 VAL A CA 1
ATOM 2378 C C . VAL A 1 300 ? 9.066 -0.478 -11.561 1.00 98.56 300 VAL A C 1
ATOM 2380 O O . VAL A 1 300 ? 8.800 0.678 -11.879 1.00 98.56 300 VAL A O 1
ATOM 2383 N N . GLY A 1 301 ? 8.609 -1.532 -12.228 1.00 98.12 301 GLY A N 1
ATOM 2384 C CA . GLY A 1 301 ? 7.587 -1.438 -13.257 1.00 98.12 301 GLY A CA 1
ATOM 2385 C C . GLY A 1 301 ? 6.206 -1.452 -12.625 1.00 98.12 301 GLY A C 1
ATOM 2386 O O . GLY A 1 301 ? 5.944 -2.277 -11.749 1.00 98.12 301 GLY A O 1
ATOM 2387 N N . THR A 1 302 ? 5.319 -0.566 -13.070 1.00 97.88 302 THR A N 1
ATOM 2388 C CA . THR A 1 302 ? 3.899 -0.621 -12.713 1.00 97.88 302 THR A CA 1
ATOM 2389 C C . THR A 1 302 ? 3.019 -0.023 -13.816 1.00 97.88 302 THR A C 1
ATOM 2391 O O . THR A 1 302 ? 3.383 0.999 -14.408 1.00 97.88 302 THR A O 1
ATOM 2394 N N . PRO A 1 303 ? 1.826 -0.594 -14.080 1.00 97.69 303 PRO A N 1
ATOM 2395 C CA . PRO A 1 303 ? 0.837 0.034 -14.951 1.00 97.69 303 PRO A CA 1
ATOM 2396 C C . PRO A 1 303 ? 0.401 1.411 -14.456 1.00 97.69 303 PRO A C 1
ATOM 2398 O O . PRO A 1 303 ? 0.018 2.252 -15.263 1.00 97.69 303 PRO A O 1
ATOM 2401 N N . ALA A 1 304 ? 0.485 1.673 -13.147 1.00 96.94 304 ALA A N 1
ATOM 2402 C CA . ALA A 1 304 ? 0.078 2.944 -12.555 1.00 96.94 304 ALA A CA 1
ATOM 2403 C C . ALA A 1 304 ? 0.844 4.152 -13.135 1.00 96.94 304 ALA A C 1
ATOM 2405 O O . ALA A 1 304 ? 0.275 5.242 -13.227 1.00 96.94 304 ALA A O 1
ATOM 2406 N N . GLU A 1 305 ? 2.073 3.951 -13.620 1.00 96.56 305 GLU A N 1
ATOM 2407 C CA . GLU A 1 305 ? 2.891 4.995 -14.253 1.00 96.56 305 GLU A CA 1
ATOM 2408 C C . GLU A 1 305 ? 2.662 5.162 -15.760 1.00 96.56 305 GLU A C 1
ATOM 2410 O O . GLU A 1 305 ? 3.175 6.094 -16.374 1.00 96.56 305 GLU A O 1
ATOM 2415 N N . CYS A 1 306 ? 1.872 4.296 -16.394 1.00 96.50 306 CYS A N 1
ATOM 2416 C CA . CYS A 1 306 ? 1.617 4.421 -17.824 1.00 96.50 306 CYS A CA 1
ATOM 2417 C C . CYS A 1 306 ? 0.722 5.628 -18.136 1.00 96.50 306 CYS A C 1
ATOM 2419 O O . CYS A 1 306 ? -0.218 5.951 -17.405 1.00 96.50 306 CYS A O 1
ATOM 2421 N N . ILE A 1 307 ? 1.009 6.317 -19.238 1.00 94.38 307 ILE A N 1
ATOM 2422 C CA . ILE A 1 307 ? 0.211 7.459 -19.694 1.00 94.38 307 ILE A CA 1
ATOM 2423 C C . ILE A 1 307 ? -0.986 6.930 -20.484 1.00 94.38 307 ILE A C 1
ATOM 2425 O O . ILE A 1 307 ? -0.815 6.102 -21.379 1.00 94.38 307 ILE A O 1
ATOM 2429 N N . ILE A 1 308 ? -2.179 7.426 -20.152 1.00 93.88 308 ILE A N 1
ATOM 2430 C CA . ILE A 1 308 ? -3.412 7.182 -20.907 1.00 93.88 308 ILE A CA 1
ATOM 2431 C C . ILE A 1 308 ? -3.569 8.324 -21.910 1.00 93.88 308 ILE A C 1
ATOM 2433 O O . ILE A 1 308 ? -3.479 9.495 -21.544 1.00 93.88 308 ILE A O 1
ATOM 2437 N N . THR A 1 309 ? -3.787 7.972 -23.169 1.00 92.31 309 THR A N 1
ATOM 2438 C CA . THR A 1 309 ? -3.975 8.895 -24.292 1.00 92.31 309 THR A CA 1
ATOM 2439 C C . THR A 1 309 ? -5.410 8.821 -24.809 1.00 92.31 309 THR A C 1
ATOM 2441 O O . THR A 1 309 ? -6.114 7.843 -24.556 1.00 92.31 309 THR A O 1
ATOM 2444 N N . ASP A 1 310 ? -5.842 9.823 -25.578 1.00 87.62 310 ASP A N 1
ATOM 2445 C CA . ASP A 1 310 ? -7.200 9.859 -26.142 1.00 87.62 310 ASP A CA 1
ATOM 2446 C C . ASP A 1 310 ? -7.511 8.635 -27.019 1.00 87.62 310 ASP A C 1
ATOM 2448 O O . ASP A 1 310 ? -8.632 8.128 -26.997 1.00 87.62 310 ASP A O 1
ATOM 2452 N N . SER A 1 311 ? -6.513 8.105 -27.739 1.00 83.69 311 SER A N 1
ATOM 2453 C CA . SER A 1 311 ? -6.677 6.885 -28.538 1.00 83.69 311 SER A CA 1
ATOM 2454 C C . SER A 1 311 ? -7.016 5.658 -27.691 1.00 83.69 311 SER A C 1
ATOM 2456 O O . SER A 1 311 ? -7.807 4.822 -28.121 1.00 83.69 311 SER A O 1
ATOM 2458 N N . ASP A 1 312 ? -6.478 5.564 -26.471 1.00 83.75 312 ASP A N 1
ATOM 2459 C CA . ASP A 1 312 ? -6.746 4.421 -25.589 1.00 83.75 312 ASP A CA 1
ATOM 2460 C C . ASP A 1 312 ? -8.183 4.448 -25.049 1.00 83.75 312 ASP A C 1
ATOM 2462 O O . ASP A 1 312 ? -8.765 3.405 -24.753 1.00 83.75 312 ASP A O 1
ATOM 2466 N N . LEU A 1 313 ? -8.759 5.646 -24.911 1.00 80.75 313 LEU A N 1
ATOM 2467 C CA . LEU A 1 313 ? -10.136 5.830 -24.458 1.00 80.75 313 LEU A CA 1
ATOM 2468 C C . LEU A 1 313 ? -11.134 5.444 -25.553 1.00 80.75 313 LEU A C 1
ATOM 2470 O O . LEU A 1 313 ? -12.140 4.810 -25.249 1.00 80.75 313 LEU A O 1
ATOM 2474 N N . SER A 1 314 ? -10.837 5.768 -26.818 1.00 74.75 314 SER A N 1
ATOM 2475 C CA . SER A 1 314 ? -11.710 5.422 -27.947 1.00 74.75 314 SER A CA 1
ATOM 2476 C C . SER A 1 314 ? -11.778 3.922 -28.241 1.00 74.75 314 SER A C 1
ATOM 2478 O O . SER A 1 314 ? -12.838 3.428 -28.607 1.00 74.75 314 SER A O 1
ATOM 2480 N N . GLU A 1 315 ? -10.687 3.174 -28.041 1.00 66.00 315 GLU A N 1
ATOM 2481 C CA . GLU A 1 315 ? -10.660 1.723 -28.305 1.00 66.00 315 GLU A CA 1
ATOM 2482 C C . GLU A 1 315 ? -11.530 0.919 -27.319 1.00 66.00 315 GLU A C 1
ATOM 2484 O O . GLU A 1 315 ? -11.959 -0.190 -27.631 1.00 66.00 315 GLU A O 1
ATOM 2489 N N . LYS A 1 316 ? -11.828 1.472 -26.136 1.00 57.56 316 LYS A N 1
ATOM 2490 C CA . LYS A 1 316 ? -12.669 0.814 -25.125 1.00 57.56 316 LYS A CA 1
ATOM 2491 C C . LYS A 1 316 ? -14.166 0.871 -25.453 1.00 57.56 316 LYS A C 1
ATOM 2493 O O . LYS A 1 316 ? -14.905 0.008 -24.993 1.00 57.56 316 LYS A O 1
ATOM 2498 N N . ASP A 1 317 ? -14.606 1.863 -26.227 1.00 56.69 317 ASP A N 1
ATOM 2499 C CA . ASP A 1 317 ? -16.017 2.033 -26.604 1.00 56.69 317 ASP A CA 1
ATOM 2500 C C . ASP A 1 317 ? -16.423 1.153 -27.808 1.00 56.69 317 ASP A C 1
ATOM 2502 O O . ASP A 1 317 ? -17.613 1.015 -28.100 1.00 56.69 317 ASP A O 1
ATOM 2506 N N . GLU A 1 318 ? -15.455 0.538 -28.498 1.00 50.44 318 GLU A N 1
ATOM 2507 C CA . GLU A 1 318 ? -15.673 -0.317 -29.677 1.00 50.44 318 GLU A CA 1
ATOM 2508 C C . GLU A 1 318 ? -15.639 -1.834 -29.381 1.00 50.44 318 GLU A C 1
ATOM 2510 O O . GLU A 1 318 ? -15.846 -2.636 -30.297 1.00 50.44 318 GLU A O 1
ATOM 2515 N N . LEU A 1 319 ? -15.408 -2.237 -28.123 1.00 43.47 319 LEU A N 1
ATOM 2516 C CA . LEU A 1 319 ? -15.205 -3.628 -27.675 1.00 43.47 319 LEU A CA 1
ATOM 2517 C C . LEU A 1 319 ? -16.290 -4.086 -26.688 1.00 43.47 319 LEU A C 1
ATOM 2519 O O . LEU A 1 319 ? -16.786 -5.225 -26.859 1.00 43.47 319 LEU A O 1
#

Organism: NCBI:txid261099

pLDDT: mean 79.08, std 25.56, range [23.0, 98.69]

InterPro domains:
  IPR009011 Mannose-6-phosphate receptor binding domain superfamily [G3DSA:2.70.130.10] (212-306)
  IPR009011 Mannose-6-phosphate receptor binding domain superfamily [SSF50911] (218-306)
  IPR028146 Glucosidase II beta subunit, N-terminal [PF12999] (3-73)
  IPR036607 Glucosidase 2 subunit beta-like [PF13015] (178-314)
  IPR039794 Glucosidase II beta subunit-like [PTHR12630] (4-307)
  IPR044865 MRH domain [PS51914] (217-308)

Sequence (319 aa):
MENCCDGSDEYLKLTKCPDTCGELHQAYLQEQARLEEIRKLGAQKKMELIANAKDKIKELRRELKTTKAQLPRFLKEAEAAKNKLEALKRRKEPVSESGNFINTIWEKASSLLKLANIEFTKTAVKEQKTNEIEITESPAAAESTDETPTASAPNPESTAEPVVEVDPELEKEIEQVEQEVNDINRKVSDSESRIKQISEELEQDNGVDDVYLTLRNQCIEHTDEEYTYKLCFFSDSKQGYTSLGTFESWDKEAHSMSYTSGQTCWNGPARSTLVQLQCATENTLISVSEPNKCEYLFIVGTPAECIITDSDLSEKDEL

Radius of gyration: 37.18 Å; chains: 1; bounding box: 71×54×120 Å

Secondary structure (DSSP, 8-state):
---TTSSSSGGGT-S-----HHHHHHHHHHHHHHHHHHHHHHHHHHHHHHHHHHHHHHHHHHHHHHHHHHHHHHHHHHHHHHHHHHHHHHHHS---------SSSHHHHHHHHTT------------------PPPP------------------------------HHHHHHHHHHHHHHHHHHHHHHHHHHHHHHHHHHHHS---GGGTTTTTTT-EEEEE-SS-EEEEETTSEEEETTEEEEEEEEEETTTTEEEEE--SBPTTSPBPEEEEEEEE-SS-EEEEEEEEETTEEEEEEEEGGGSPP-HHHHHHHTT-